Protein AF-A0A2G9MNM3-F1 (afdb_monomer)

Secondary structure (DSSP, 8-state):
-HHHHHHHHH-HHHHHHHHHHHHTBSSSTTSBPPSEEEE---SS--EEEHHHHHHHIIIIIIHHHGGG-B-TTSTT---PPPPTTS-HHHHIIIIITTTB---TT---S-EEEEE--TTS--EEEES-TTSEEEPEEEE-TTT---EEEEEE--EEEEEEEEEEEEETTHHHHT-EEEEEEEEEEEETTEE--SS----TTT-------TTS-GGG--SPPEEEEEEETTT--B-TT-EEEEESSSEEEEEE-BTTEEEE-----SSEEEEEE-TTBPPEEEEE---SS-EEEEEEEPBPPP------B--EEEETTEEEEPSSPBPPPTTPPPP------

Structure (mmCIF, N/CA/C/O backbone):
data_AF-A0A2G9MNM3-F1
#
_entry.id   AF-A0A2G9MNM3-F1
#
loop_
_atom_site.group_PDB
_atom_site.id
_atom_site.type_symbol
_atom_site.label_atom_id
_atom_site.label_alt_id
_atom_site.label_comp_id
_atom_site.label_asym_id
_atom_site.label_entity_id
_atom_site.label_seq_id
_atom_site.pdbx_PDB_ins_code
_atom_site.Cartn_x
_atom_site.Cartn_y
_atom_site.Cartn_z
_atom_site.occupancy
_atom_site.B_iso_or_equiv
_atom_site.auth_seq_id
_atom_site.auth_comp_id
_atom_site.auth_asym_id
_atom_site.auth_atom_id
_atom_site.pdbx_PDB_model_num
ATOM 1 N N . PHE A 1 1 ? 21.617 4.533 -24.844 1.00 78.31 1 PHE A N 1
ATOM 2 C CA . PHE A 1 1 ? 22.065 5.723 -24.076 1.00 78.31 1 PHE A CA 1
ATOM 3 C C . PHE A 1 1 ? 21.016 6.827 -23.930 1.00 78.31 1 PHE A C 1
ATOM 5 O O . PHE A 1 1 ? 20.899 7.346 -22.829 1.00 78.31 1 PHE A O 1
ATOM 12 N N . ARG A 1 2 ? 20.244 7.201 -24.969 1.00 88.69 2 ARG A N 1
ATOM 13 C CA . ARG A 1 2 ? 19.211 8.257 -24.842 1.00 88.69 2 ARG A CA 1
ATOM 14 C C . ARG A 1 2 ? 18.127 7.931 -23.807 1.00 88.69 2 ARG A C 1
ATOM 16 O O . ARG A 1 2 ? 17.807 8.795 -23.007 1.00 88.69 2 ARG A O 1
ATOM 23 N N . ILE A 1 3 ? 17.658 6.680 -23.767 1.00 89.50 3 ILE A N 1
ATOM 24 C CA . ILE A 1 3 ? 16.665 6.212 -22.782 1.00 89.50 3 ILE A CA 1
ATOM 25 C C . ILE A 1 3 ? 17.184 6.397 -21.353 1.00 89.50 3 ILE A C 1
ATOM 27 O O . ILE A 1 3 ? 16.546 7.075 -20.563 1.00 89.50 3 ILE A O 1
ATOM 31 N N . ALA A 1 4 ? 18.380 5.883 -21.044 1.00 90.56 4 ALA A N 1
ATOM 32 C CA . ALA A 1 4 ? 18.992 6.047 -19.722 1.00 90.56 4 ALA A CA 1
ATOM 33 C C . ALA A 1 4 ? 19.198 7.525 -19.344 1.00 90.56 4 ALA A C 1
ATOM 35 O O . ALA A 1 4 ? 18.942 7.920 -18.211 1.00 90.56 4 ALA A O 1
ATOM 36 N N . ARG A 1 5 ? 19.611 8.365 -20.306 1.00 90.06 5 ARG A N 1
ATOM 37 C CA . ARG A 1 5 ? 19.730 9.813 -20.090 1.00 90.06 5 ARG A CA 1
ATO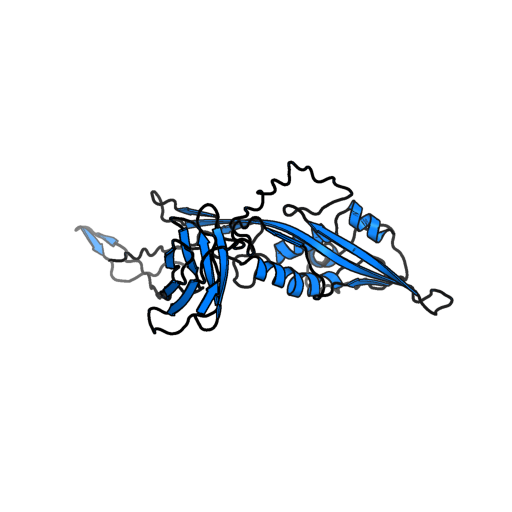M 38 C C . ARG A 1 5 ? 18.375 10.459 -19.810 1.00 90.06 5 ARG A C 1
ATOM 40 O O . ARG A 1 5 ? 18.309 11.292 -18.924 1.00 90.06 5 ARG A O 1
ATOM 47 N N . SER A 1 6 ? 17.321 10.091 -20.537 1.00 89.94 6 SER A N 1
ATOM 48 C CA . SER A 1 6 ? 15.963 10.594 -20.290 1.00 89.94 6 SER A CA 1
ATOM 49 C C . SER A 1 6 ? 15.432 10.116 -18.935 1.00 89.94 6 SER A C 1
ATOM 51 O O . SER A 1 6 ? 14.869 10.911 -18.193 1.00 89.94 6 SER A O 1
ATOM 53 N N . ALA A 1 7 ? 15.697 8.860 -18.556 1.00 89.69 7 ALA A N 1
ATOM 54 C CA . ALA A 1 7 ? 15.334 8.314 -17.247 1.00 89.69 7 ALA A CA 1
ATOM 55 C C . ALA A 1 7 ? 15.967 9.121 -16.114 1.00 89.69 7 ALA A C 1
ATOM 57 O O . ALA A 1 7 ? 15.274 9.514 -15.184 1.00 89.69 7 ALA A O 1
ATOM 58 N N . SER A 1 8 ? 17.258 9.437 -16.243 1.00 90.19 8 SER A N 1
ATOM 59 C CA . SER A 1 8 ? 17.950 10.306 -15.295 1.00 90.19 8 SER A CA 1
ATOM 60 C C . SER A 1 8 ? 17.413 11.740 -15.358 1.00 90.19 8 SER A C 1
ATOM 62 O O . SER A 1 8 ? 16.926 12.244 -14.361 1.00 90.19 8 SER A O 1
ATOM 64 N N . ASN A 1 9 ? 17.423 12.396 -16.518 1.00 90.38 9 ASN A N 1
ATOM 65 C CA . ASN A 1 9 ? 17.133 13.829 -16.644 1.00 90.38 9 ASN A CA 1
ATOM 66 C C . ASN A 1 9 ? 15.667 14.220 -16.441 1.00 90.38 9 ASN A C 1
ATOM 68 O O . ASN A 1 9 ? 15.410 15.391 -16.186 1.00 90.38 9 ASN A O 1
ATOM 72 N N . ASN A 1 10 ? 14.730 13.286 -16.596 1.00 91.00 10 ASN A N 1
ATOM 73 C CA . ASN A 1 10 ? 13.296 13.561 -16.495 1.00 91.00 10 ASN A CA 1
ATOM 74 C C . ASN A 1 10 ? 12.619 12.758 -15.380 1.00 91.00 10 ASN A C 1
ATOM 76 O O . ASN A 1 10 ? 11.447 12.988 -15.111 1.00 91.00 10 ASN A O 1
ATOM 80 N N . GLY A 1 11 ? 13.312 11.792 -14.763 1.00 92.50 11 GLY A N 1
ATOM 81 C CA . GLY A 1 11 ? 12.737 10.959 -13.705 1.00 92.50 11 GLY A CA 1
ATOM 82 C C . GLY A 1 11 ? 11.497 10.180 -14.149 1.00 92.50 11 GLY A C 1
ATOM 83 O O . GLY A 1 11 ? 10.643 9.885 -13.320 1.00 92.50 11 GLY A O 1
ATOM 84 N N . PHE A 1 12 ? 11.354 9.865 -15.445 1.00 93.38 12 PHE A N 1
ATOM 85 C CA . PHE A 1 12 ? 10.065 9.422 -15.996 1.00 93.38 12 PHE A CA 1
ATOM 86 C C . PHE A 1 12 ? 9.524 8.147 -15.336 1.00 93.38 12 PHE A C 1
ATOM 88 O O . PHE A 1 12 ? 8.321 8.024 -15.172 1.00 93.38 12 PHE A O 1
ATOM 95 N N . LEU A 1 13 ? 10.390 7.214 -14.916 1.00 95.19 13 LEU A N 1
ATOM 96 C CA . LEU A 1 13 ? 9.968 6.014 -14.180 1.00 95.19 13 LEU A CA 1
ATOM 97 C C . LEU A 1 13 ? 9.422 6.373 -12.786 1.00 95.19 13 LEU A C 1
ATOM 99 O O . LEU A 1 13 ? 8.491 5.737 -12.295 1.00 95.19 13 LEU A O 1
ATOM 103 N N . GLY A 1 14 ? 9.987 7.399 -12.148 1.00 95.44 14 GLY A N 1
ATOM 104 C CA . GLY A 1 14 ? 9.490 7.943 -10.886 1.00 95.44 14 GLY A CA 1
ATOM 105 C C . GLY A 1 14 ? 8.132 8.630 -11.049 1.00 95.44 14 GLY A C 1
ATOM 106 O O . GLY A 1 14 ? 7.224 8.374 -10.266 1.00 95.44 14 GLY A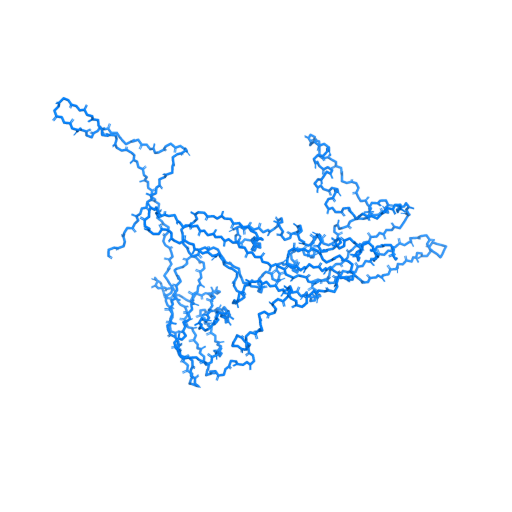 O 1
ATOM 107 N N . GLU A 1 15 ? 7.957 9.455 -12.088 1.00 93.81 15 GLU A N 1
ATOM 108 C CA . GLU A 1 15 ? 6.652 10.085 -12.354 1.00 93.81 15 GLU A CA 1
ATOM 109 C C . GLU A 1 15 ? 5.617 9.032 -12.760 1.00 93.81 15 GLU A C 1
ATOM 111 O O . GLU A 1 15 ? 4.470 9.094 -12.330 1.00 93.81 15 GLU A O 1
ATOM 116 N N . TYR A 1 16 ? 6.029 8.010 -13.510 1.00 94.31 16 TYR A N 1
ATOM 117 C CA . TYR A 1 16 ? 5.152 6.913 -13.891 1.00 94.31 16 TYR A CA 1
ATOM 118 C C . TYR A 1 16 ? 4.607 6.159 -12.675 1.00 94.31 16 TYR A C 1
ATOM 120 O O . TYR A 1 16 ? 3.394 6.038 -12.529 1.00 94.31 16 TYR A O 1
ATOM 128 N N . VAL A 1 17 ? 5.472 5.717 -11.750 1.00 96.38 17 VAL A N 1
ATOM 129 C CA . VAL A 1 17 ? 5.002 5.011 -10.543 1.00 96.38 17 VAL A CA 1
ATOM 130 C C . VAL A 1 17 ? 4.146 5.907 -9.650 1.00 96.38 17 VAL A C 1
ATOM 132 O O . VAL A 1 17 ? 3.181 5.434 -9.063 1.00 96.38 17 VAL A O 1
ATOM 135 N N . LYS A 1 18 ? 4.438 7.209 -9.586 1.00 95.88 18 LYS A N 1
ATOM 136 C CA . LYS A 1 18 ? 3.614 8.182 -8.865 1.00 95.88 18 LYS A CA 1
ATOM 137 C C . LYS A 1 18 ? 2.205 8.273 -9.451 1.00 95.88 18 LYS A C 1
ATOM 139 O O . LYS A 1 18 ? 1.237 8.274 -8.698 1.00 95.88 18 LYS A O 1
ATOM 144 N N . HIS A 1 19 ? 2.084 8.338 -10.778 1.00 94.12 19 HIS A N 1
ATOM 145 C CA . HIS A 1 19 ? 0.788 8.336 -11.455 1.00 94.12 19 HIS A CA 1
ATOM 146 C C . HIS A 1 19 ? 0.025 7.034 -11.229 1.00 94.12 19 HIS A C 1
ATOM 148 O O . HIS A 1 19 ? -1.182 7.079 -11.000 1.00 94.12 19 HIS A O 1
ATOM 154 N N . LEU A 1 20 ? 0.720 5.894 -11.243 1.00 94.56 20 LEU A N 1
ATOM 155 C CA . LEU A 1 20 ? 0.121 4.607 -10.901 1.00 94.56 20 LEU A CA 1
ATOM 156 C C . LEU A 1 20 ? -0.387 4.599 -9.456 1.00 94.56 20 LEU A C 1
ATOM 158 O O . LEU A 1 20 ? -1.551 4.299 -9.239 1.00 94.56 20 LEU A O 1
ATOM 162 N N . ILE A 1 21 ? 0.431 5.002 -8.480 1.00 96.69 21 ILE A N 1
ATOM 163 C CA . ILE A 1 21 ? 0.003 5.077 -7.076 1.00 96.69 21 ILE A CA 1
ATOM 164 C C . ILE A 1 21 ? -1.224 5.975 -6.944 1.00 96.69 21 ILE A C 1
ATOM 166 O O . ILE A 1 21 ? -2.216 5.539 -6.388 1.00 96.69 21 ILE A O 1
ATOM 170 N N . TYR A 1 22 ? -1.197 7.175 -7.528 1.00 95.31 22 TYR A N 1
ATOM 171 C CA . TYR A 1 22 ? -2.332 8.096 -7.487 1.00 95.31 22 TYR A CA 1
ATOM 172 C C . TYR A 1 22 ? -3.612 7.503 -8.100 1.00 95.31 22 TYR A C 1
ATOM 174 O O . TYR A 1 22 ? -4.691 7.672 -7.544 1.00 95.31 22 TYR A O 1
ATOM 182 N N . SER A 1 23 ? -3.498 6.803 -9.234 1.00 93.75 23 SER A N 1
ATOM 183 C CA . SER A 1 23 ? -4.654 6.260 -9.969 1.00 93.75 23 SER A CA 1
ATOM 184 C C . SER A 1 23 ? -5.266 5.022 -9.313 1.00 93.75 23 SER A C 1
ATOM 186 O O . SER A 1 23 ? -6.434 4.732 -9.546 1.00 93.75 23 SER A O 1
ATOM 188 N N . TYR A 1 24 ? -4.478 4.293 -8.524 1.00 96.25 24 TYR A N 1
ATOM 189 C CA . TYR A 1 24 ? -4.891 3.082 -7.811 1.00 96.25 24 TYR A CA 1
ATOM 190 C C . TYR A 1 24 ? -4.906 3.301 -6.291 1.00 96.25 24 TYR A C 1
ATOM 192 O O . TYR A 1 24 ? -4.758 2.350 -5.525 1.00 96.25 24 TYR A O 1
ATOM 200 N N . SER A 1 25 ? -5.031 4.554 -5.848 1.00 97.19 25 SER A N 1
ATOM 201 C CA . SER A 1 25 ? -5.176 4.906 -4.437 1.00 97.19 25 SER A CA 1
ATOM 202 C C . SER A 1 25 ? -6.533 5.534 -4.169 1.00 97.19 25 SER A C 1
ATOM 204 O O . SER A 1 25 ? -7.024 6.287 -5.007 1.00 97.19 25 SER A O 1
ATOM 206 N N . GLY A 1 26 ? -7.112 5.236 -3.013 1.00 96.62 26 GLY A N 1
ATOM 207 C CA . GLY A 1 26 ? -8.463 5.642 -2.639 1.00 96.62 26 GLY A CA 1
ATOM 208 C C . GLY A 1 26 ? -8.874 5.012 -1.313 1.00 96.62 26 GLY A C 1
ATOM 209 O O . GLY A 1 26 ? -8.069 4.335 -0.672 1.00 96.62 26 GLY A O 1
ATOM 210 N N . LEU A 1 27 ? -10.122 5.224 -0.897 1.00 95.25 27 LEU A N 1
ATOM 211 C CA . LEU A 1 27 ? -10.669 4.664 0.348 1.00 95.25 27 LEU A CA 1
ATOM 212 C C . LEU A 1 27 ? -11.316 3.282 0.169 1.00 95.25 27 LEU A C 1
ATOM 214 O O . LEU A 1 27 ? -11.783 2.692 1.149 1.00 95.25 27 LEU A O 1
ATOM 218 N N . GLU A 1 28 ? -11.362 2.747 -1.053 1.00 94.62 28 GLU A N 1
ATOM 219 C CA . GLU A 1 28 ? -11.815 1.378 -1.279 1.00 94.62 28 GLU A CA 1
ATOM 220 C C . GLU A 1 28 ? -10.823 0.340 -0.711 1.00 94.62 28 GLU A C 1
ATOM 222 O O . GLU A 1 28 ? -9.614 0.558 -0.638 1.00 94.62 28 GLU A O 1
ATOM 227 N N . GLU A 1 29 ? -11.342 -0.818 -0.286 1.00 85.44 29 GLU A N 1
ATOM 228 C CA . GLU A 1 29 ? -10.564 -1.892 0.366 1.00 85.44 29 GLU A CA 1
ATOM 229 C C . GLU A 1 29 ? -9.475 -2.480 -0.552 1.00 85.44 29 GLU A C 1
ATOM 231 O O . GLU A 1 29 ? -8.439 -2.972 -0.099 1.00 85.44 29 GLU A O 1
ATOM 236 N N . ASP A 1 30 ? -9.692 -2.414 -1.863 1.00 91.38 30 ASP A N 1
ATOM 237 C CA . ASP A 1 30 ? -8.784 -2.901 -2.888 1.00 91.38 30 ASP A CA 1
ATOM 238 C C . ASP A 1 30 ? -7.850 -1.829 -3.466 1.00 91.38 30 ASP A C 1
ATOM 240 O O . ASP A 1 30 ? -7.108 -2.128 -4.403 1.00 91.38 30 ASP A O 1
ATOM 244 N N . MET A 1 31 ? -7.809 -0.636 -2.876 1.00 96.38 31 MET A N 1
ATOM 245 C CA . MET A 1 31 ? -6.951 0.466 -3.312 1.00 96.38 31 MET A CA 1
ATOM 246 C C . MET A 1 31 ? -5.742 0.653 -2.389 1.00 96.38 31 MET A C 1
ATOM 248 O O . MET A 1 31 ? -5.693 0.149 -1.267 1.00 96.38 31 MET A O 1
ATOM 252 N N . LEU A 1 32 ? -4.723 1.362 -2.873 1.00 97.75 32 LEU A N 1
ATOM 253 C CA . LEU A 1 32 ? -3.602 1.829 -2.057 1.00 97.75 32 LEU A CA 1
ATOM 254 C C . LEU A 1 32 ? -4.020 3.008 -1.157 1.00 97.75 32 LEU A C 1
ATOM 256 O O . LEU A 1 32 ? -4.946 3.738 -1.511 1.00 97.75 32 LEU A O 1
ATOM 260 N N . PRO A 1 33 ? -3.284 3.288 -0.064 1.00 97.06 33 PRO A N 1
ATOM 261 C CA . PRO A 1 33 ? -3.480 4.514 0.699 1.00 97.06 33 PRO A CA 1
ATOM 262 C C . PRO A 1 33 ? -3.363 5.753 -0.196 1.00 97.06 33 PRO A C 1
ATOM 264 O O . PRO A 1 33 ? -2.367 5.897 -0.920 1.00 97.06 33 PRO A O 1
ATOM 267 N N . PRO A 1 34 ? -4.323 6.680 -0.149 1.00 97.12 34 PRO A N 1
ATOM 268 C CA . PRO A 1 34 ? -4.254 7.886 -0.952 1.00 97.12 34 PRO A CA 1
ATOM 269 C C . PRO A 1 34 ? -3.076 8.760 -0.525 1.00 97.12 34 PRO A C 1
ATOM 271 O O . PRO A 1 34 ? -2.788 8.937 0.659 1.00 97.12 34 PRO A O 1
ATOM 274 N N . ILE A 1 35 ? -2.407 9.366 -1.513 1.00 96.12 35 ILE A N 1
ATOM 275 C CA . ILE A 1 35 ? -1.397 10.405 -1.253 1.00 96.12 35 ILE A CA 1
ATOM 276 C C . ILE A 1 35 ? -2.009 11.518 -0.401 1.00 96.12 35 ILE A C 1
ATOM 278 O O . ILE A 1 35 ? -1.364 12.031 0.512 1.00 96.12 35 ILE A O 1
ATOM 282 N N . ARG A 1 36 ? -3.250 11.896 -0.727 1.00 95.81 36 ARG A N 1
ATOM 283 C CA . ARG A 1 36 ? -4.056 12.801 0.075 1.00 95.81 36 ARG A CA 1
ATOM 284 C C . ARG A 1 36 ? -5.539 12.598 -0.195 1.00 95.81 36 ARG A C 1
ATOM 286 O O . ARG A 1 36 ? -5.948 12.706 -1.349 1.00 95.81 36 ARG A O 1
ATOM 293 N N . GLU A 1 37 ? -6.333 12.405 0.847 1.00 95.62 37 GLU A N 1
ATOM 294 C CA . GLU A 1 37 ? -7.788 12.310 0.748 1.00 95.62 37 GLU A CA 1
ATOM 295 C C . GLU A 1 37 ? -8.458 12.717 2.059 1.00 95.62 37 GLU A C 1
ATOM 297 O O . GLU A 1 37 ? -7.943 12.452 3.140 1.00 95.62 37 GLU A O 1
ATOM 302 N N . LEU A 1 38 ? -9.612 13.377 1.964 1.00 93.44 38 LEU A N 1
ATOM 303 C CA . LEU A 1 38 ? -10.388 13.819 3.117 1.00 93.44 38 LEU A CA 1
ATOM 304 C C . LEU A 1 38 ? -11.768 13.173 3.055 1.00 93.44 38 LEU A C 1
ATOM 306 O O . LEU A 1 38 ? -12.459 13.316 2.047 1.00 93.44 38 LEU A O 1
ATOM 310 N N . THR A 1 39 ? -12.198 12.534 4.138 1.00 91.5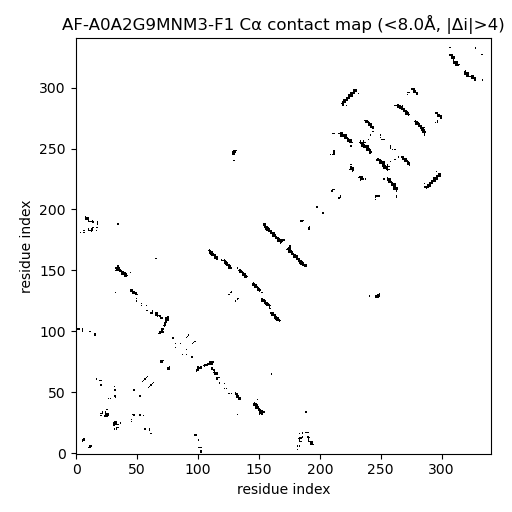0 39 THR A N 1
ATOM 311 C CA . THR A 1 39 ? -13.553 11.973 4.243 1.00 91.50 39 THR A CA 1
ATOM 312 C C . THR A 1 39 ? -14.244 12.395 5.535 1.00 91.50 39 THR A C 1
ATOM 314 O O . THR A 1 39 ? -13.602 12.736 6.532 1.00 91.50 39 THR A O 1
ATOM 317 N N . ASN A 1 40 ? -15.577 12.375 5.496 1.00 86.12 40 ASN A N 1
ATOM 318 C CA . ASN A 1 40 ? -16.469 12.727 6.600 1.00 86.12 40 ASN A CA 1
ATOM 319 C C . ASN A 1 40 ? -17.081 11.474 7.254 1.00 86.12 40 ASN A C 1
ATOM 321 O O . ASN A 1 40 ? -18.257 11.463 7.623 1.00 86.12 40 ASN A O 1
ATOM 325 N N . GLU A 1 41 ? -16.314 10.389 7.342 1.00 80.62 41 GLU A N 1
ATOM 326 C CA . GLU A 1 41 ? -16.775 9.125 7.911 1.00 80.62 41 GLU A CA 1
ATOM 327 C C . GLU A 1 41 ? -16.582 9.062 9.431 1.00 80.62 41 GLU A C 1
ATOM 329 O O . GLU A 1 41 ? -15.537 9.412 9.986 1.00 80.62 41 GLU A O 1
ATOM 334 N N . PHE A 1 42 ? -17.603 8.554 10.126 1.00 71.88 42 PHE A N 1
ATOM 335 C CA . PHE A 1 42 ? -17.501 8.223 11.545 1.00 71.88 42 PHE A CA 1
ATOM 336 C C . PHE A 1 42 ? -16.916 6.830 11.710 1.00 71.88 42 PHE A C 1
ATOM 338 O O . PHE A 1 42 ? -17.435 5.867 11.152 1.00 71.88 42 PHE A O 1
ATOM 345 N N . GLY A 1 43 ? -15.887 6.713 12.542 1.00 73.19 43 GLY A N 1
ATOM 346 C CA . GLY A 1 43 ? -15.292 5.428 12.885 1.00 73.19 43 GLY A CA 1
ATOM 347 C C . GLY A 1 43 ? -13.768 5.475 12.898 1.00 73.19 43 GLY A C 1
ATOM 348 O O . GLY A 1 43 ? -13.190 6.561 12.834 1.00 73.19 43 GLY A O 1
ATOM 349 N N . PRO A 1 44 ? -13.120 4.301 12.992 1.00 68.25 44 PRO A N 1
ATOM 350 C CA . PRO A 1 44 ? -11.661 4.184 13.028 1.00 68.25 44 PRO A CA 1
ATOM 351 C C . PRO A 1 44 ? -10.976 4.538 11.696 1.00 68.25 44 PRO A C 1
ATOM 353 O O . PRO A 1 44 ? -9.753 4.643 11.663 1.00 68.25 44 PRO A O 1
ATOM 356 N N . GLY A 1 45 ? -11.752 4.735 10.627 1.00 83.81 45 GLY A N 1
ATOM 357 C CA . GLY A 1 45 ? -11.246 4.941 9.275 1.00 83.81 45 GLY A CA 1
ATOM 358 C C . GLY A 1 45 ? -10.730 3.658 8.635 1.00 83.81 45 GLY A C 1
ATOM 359 O O . GLY A 1 45 ? -10.693 2.589 9.248 1.00 83.81 45 GLY A O 1
ATOM 360 N N . LYS A 1 46 ? -10.364 3.775 7.365 1.00 90.44 46 LYS A N 1
ATOM 361 C CA . LYS A 1 46 ? -9.616 2.775 6.620 1.00 90.44 46 LYS A CA 1
ATOM 362 C C . LYS A 1 46 ? -8.150 2.823 7.029 1.00 90.44 46 LYS A C 1
ATOM 364 O O . LYS A 1 46 ? -7.638 3.816 7.550 1.00 90.44 46 LYS A O 1
ATOM 369 N N . PHE A 1 47 ? -7.475 1.710 6.824 1.00 90.19 47 PHE A N 1
ATOM 370 C CA . PHE A 1 47 ? -6.050 1.614 7.055 1.00 90.19 47 PHE A CA 1
ATOM 371 C C . PHE A 1 47 ? -5.472 0.567 6.109 1.00 90.19 47 PHE A C 1
ATOM 373 O O . PHE A 1 47 ? -6.188 -0.284 5.588 1.00 90.19 47 PHE A O 1
ATOM 380 N N . TRP A 1 48 ? -4.159 0.605 5.939 1.00 93.19 48 TRP A N 1
ATOM 381 C CA . TRP A 1 48 ? -3.429 -0.345 5.114 1.00 93.19 48 TRP A CA 1
ATOM 382 C C . TRP A 1 48 ? -2.165 -0.763 5.832 1.00 93.19 48 TRP A C 1
ATOM 384 O O . TRP A 1 48 ? -1.499 0.072 6.451 1.00 93.19 48 TRP A O 1
ATOM 394 N N . SER A 1 49 ? -1.787 -2.033 5.728 1.00 89.56 49 SER A N 1
ATOM 395 C CA . SER A 1 49 ? -0.462 -2.437 6.180 1.00 89.56 49 SER A CA 1
ATOM 396 C C . SER A 1 49 ? 0.588 -2.136 5.107 1.00 89.56 49 SER A C 1
ATOM 398 O O . SER A 1 49 ? 0.377 -2.343 3.914 1.00 89.56 49 SER A O 1
ATOM 400 N N . LYS A 1 50 ? 1.774 -1.695 5.528 1.00 90.62 50 LYS A N 1
ATOM 401 C CA . LYS A 1 50 ? 2.913 -1.439 4.638 1.00 90.62 50 LYS A CA 1
ATOM 402 C C . LYS A 1 50 ? 3.278 -2.676 3.811 1.00 90.62 50 LYS A C 1
ATOM 404 O O . LYS A 1 50 ? 3.677 -2.537 2.663 1.00 90.62 50 LYS A O 1
ATOM 409 N N . PHE A 1 51 ? 3.137 -3.869 4.389 1.00 87.06 51 PHE A N 1
ATOM 410 C CA . PHE A 1 51 ? 3.410 -5.129 3.700 1.00 87.06 51 PHE A CA 1
ATOM 411 C C . PHE A 1 51 ? 2.443 -5.364 2.533 1.00 87.06 51 PHE A C 1
ATOM 413 O O . PHE A 1 51 ? 2.892 -5.662 1.431 1.00 87.06 51 PHE A O 1
ATOM 420 N N . GLU A 1 52 ? 1.137 -5.180 2.746 1.00 91.38 52 GLU A N 1
ATOM 421 C CA . GLU A 1 52 ? 0.137 -5.303 1.675 1.00 91.38 52 GLU A CA 1
ATOM 422 C C . GLU A 1 52 ? 0.336 -4.237 0.597 1.00 91.38 52 GLU A C 1
ATOM 424 O O . GLU A 1 52 ? 0.203 -4.528 -0.588 1.00 91.38 52 GLU A O 1
ATOM 429 N N . VAL A 1 53 ? 0.703 -3.013 0.990 1.00 96.12 53 VAL A N 1
ATOM 430 C CA . VAL A 1 53 ? 1.015 -1.936 0.041 1.00 96.12 53 VAL A CA 1
ATOM 431 C C . VAL A 1 53 ? 2.244 -2.283 -0.800 1.00 96.12 53 VAL A C 1
ATOM 433 O O . VAL A 1 53 ? 2.218 -2.103 -2.016 1.00 96.12 53 VAL A O 1
ATOM 436 N N . GLU A 1 54 ? 3.306 -2.813 -0.188 1.00 96.00 54 GLU A N 1
ATOM 437 C CA . GLU A 1 54 ? 4.499 -3.274 -0.908 1.00 96.00 54 GLU A CA 1
ATOM 438 C C . GLU A 1 54 ? 4.160 -4.380 -1.906 1.00 96.00 54 GLU A C 1
ATOM 440 O O . GLU A 1 54 ? 4.572 -4.311 -3.067 1.00 96.00 54 GLU A O 1
ATOM 445 N N . ASP A 1 55 ? 3.380 -5.366 -1.464 1.00 94.69 55 ASP A N 1
ATOM 446 C CA . ASP A 1 55 ? 2.971 -6.500 -2.283 1.00 94.69 55 ASP A CA 1
ATOM 447 C C . ASP A 1 55 ? 2.127 -6.051 -3.483 1.00 94.69 55 ASP A C 1
ATOM 449 O O . ASP A 1 55 ? 2.461 -6.390 -4.617 1.00 94.69 55 ASP A O 1
ATOM 453 N N . ARG A 1 56 ? 1.129 -5.185 -3.269 1.00 96.81 56 ARG A N 1
ATOM 454 C CA . ARG A 1 56 ? 0.289 -4.614 -4.338 1.00 96.81 56 ARG A CA 1
ATOM 455 C C . ARG A 1 56 ? 1.091 -3.759 -5.315 1.00 96.81 56 ARG A C 1
ATOM 457 O O . ARG A 1 56 ? 0.953 -3.911 -6.530 1.00 96.81 56 ARG A O 1
ATOM 464 N N . ILE A 1 57 ? 1.980 -2.886 -4.825 1.00 97.44 57 ILE A N 1
ATOM 465 C CA . ILE A 1 57 ? 2.856 -2.089 -5.702 1.00 97.44 57 ILE A CA 1
ATOM 466 C C . ILE A 1 57 ? 3.687 -3.016 -6.595 1.00 97.44 57 ILE A C 1
ATOM 468 O O . ILE A 1 57 ? 3.806 -2.799 -7.800 1.00 97.44 57 ILE A O 1
ATOM 472 N N . LYS A 1 58 ? 4.246 -4.076 -6.021 1.00 97.75 58 LYS A N 1
ATOM 473 C CA . LYS A 1 58 ? 5.126 -5.007 -6.718 1.00 97.75 58 LYS A CA 1
ATOM 474 C C . LYS A 1 58 ? 4.382 -5.926 -7.693 1.00 97.75 58 LYS A C 1
ATOM 476 O O . LYS A 1 58 ? 4.751 -6.001 -8.869 1.00 97.75 58 LYS A O 1
ATOM 481 N N . ASN A 1 59 ? 3.375 -6.645 -7.218 1.00 96.69 59 ASN A N 1
ATOM 482 C CA . ASN A 1 59 ? 2.731 -7.730 -7.953 1.00 96.69 59 ASN A CA 1
ATOM 483 C C . ASN A 1 59 ? 1.600 -7.241 -8.854 1.00 96.69 59 ASN A C 1
ATOM 485 O O . ASN A 1 59 ? 1.431 -7.794 -9.937 1.00 96.69 59 ASN A O 1
ATOM 489 N N . ASP A 1 60 ? 0.899 -6.175 -8.469 1.00 96.12 60 ASP A N 1
ATOM 490 C CA . ASP A 1 60 ? -0.262 -5.698 -9.221 1.00 96.12 60 ASP A CA 1
ATOM 491 C C . ASP A 1 60 ? 0.106 -4.487 -10.077 1.00 96.12 60 ASP A C 1
ATOM 493 O O . ASP A 1 60 ? -0.101 -4.483 -11.290 1.00 96.12 60 ASP A O 1
ATOM 497 N N . LEU A 1 61 ? 0.718 -3.465 -9.480 1.00 96.56 61 LEU A N 1
ATOM 498 C CA . LEU A 1 61 ? 0.993 -2.214 -10.186 1.00 96.56 61 LEU A CA 1
ATOM 499 C C . LEU A 1 61 ? 2.174 -2.344 -11.145 1.00 96.56 61 LEU A C 1
ATOM 501 O O . LEU A 1 61 ? 2.001 -2.216 -12.357 1.00 96.56 61 LEU A O 1
ATOM 505 N N . LEU A 1 62 ? 3.377 -2.609 -10.638 1.00 97.19 62 LEU A N 1
ATOM 506 C CA . LEU A 1 62 ? 4.587 -2.599 -11.464 1.00 97.19 62 LEU A CA 1
ATOM 507 C C . LEU A 1 62 ? 4.582 -3.718 -12.510 1.00 97.19 62 LEU A C 1
ATOM 509 O O . LEU A 1 62 ? 4.944 -3.484 -13.663 1.00 97.19 62 LEU A O 1
ATOM 513 N N . THR A 1 63 ? 4.123 -4.911 -12.138 1.00 97.12 63 THR A N 1
ATOM 514 C CA . THR A 1 63 ? 4.094 -6.074 -13.037 1.00 97.12 63 THR A CA 1
ATOM 515 C C . THR A 1 63 ? 3.164 -5.867 -14.229 1.00 97.12 63 THR A C 1
ATOM 517 O O . THR A 1 63 ? 3.550 -6.189 -15.352 1.00 97.12 63 THR A O 1
ATOM 520 N N . ASN A 1 64 ? 1.981 -5.284 -14.014 1.00 95.31 64 ASN A N 1
ATOM 521 C CA . ASN A 1 64 ? 1.002 -5.104 -15.087 1.00 95.31 64 ASN A CA 1
ATOM 522 C C . ASN A 1 64 ? 1.226 -3.823 -15.898 1.00 95.31 64 ASN A C 1
ATOM 524 O O . ASN A 1 64 ? 0.864 -3.778 -17.070 1.00 95.31 64 ASN A O 1
ATOM 528 N N . ASN A 1 65 ? 1.835 -2.789 -15.308 1.00 95.19 65 ASN A N 1
ATOM 529 C CA . ASN A 1 65 ? 1.909 -1.474 -15.944 1.00 95.19 65 ASN A CA 1
ATOM 530 C C . ASN A 1 65 ? 3.286 -1.146 -16.538 1.00 95.19 65 ASN A C 1
ATOM 532 O O . ASN A 1 65 ? 3.347 -0.403 -17.514 1.00 95.19 65 ASN A O 1
ATOM 536 N N . ILE A 1 66 ? 4.406 -1.666 -16.019 1.00 96.12 66 ILE A N 1
ATOM 537 C CA . ILE A 1 66 ? 5.728 -1.370 -16.611 1.00 96.12 66 ILE A CA 1
ATOM 538 C C . ILE A 1 66 ? 5.847 -1.841 -18.069 1.00 96.12 66 ILE A C 1
ATOM 540 O O . ILE A 1 66 ? 6.368 -1.066 -18.874 1.00 96.12 66 ILE A O 1
ATOM 544 N N . PRO A 1 67 ? 5.336 -3.026 -18.461 1.00 95.25 67 PRO A N 1
ATOM 545 C CA . PRO A 1 67 ? 5.363 -3.455 -19.860 1.00 95.25 67 PRO A CA 1
ATOM 546 C C . PRO A 1 67 ? 4.570 -2.567 -20.829 1.00 95.25 67 PRO A C 1
ATOM 548 O O . PRO A 1 67 ? 4.794 -2.650 -22.031 1.00 95.25 67 PRO A O 1
ATOM 551 N N . LEU A 1 68 ? 3.669 -1.714 -20.326 1.00 91.75 68 LEU A N 1
ATOM 552 C CA . LEU A 1 68 ? 2.858 -0.802 -21.141 1.00 91.75 68 LEU A CA 1
ATOM 553 C C . LEU A 1 68 ? 3.584 0.504 -21.499 1.00 91.75 68 LEU A C 1
ATOM 555 O O . LEU A 1 68 ? 3.058 1.305 -22.268 1.00 91.75 68 LEU A O 1
ATOM 559 N N . LEU A 1 69 ? 4.779 0.746 -20.948 1.00 92.06 69 LEU A N 1
ATOM 560 C CA . LEU A 1 69 ? 5.584 1.911 -21.307 1.00 92.06 69 LEU A CA 1
ATOM 561 C C . LEU A 1 69 ? 6.021 1.835 -22.771 1.00 92.06 69 LEU A C 1
ATOM 563 O O . LEU A 1 69 ? 6.585 0.835 -23.211 1.00 92.06 69 LEU A O 1
ATOM 567 N N . GLN A 1 70 ? 5.830 2.931 -23.503 1.00 90.50 70 GLN A N 1
ATOM 568 C CA . GLN A 1 70 ? 6.176 3.019 -24.919 1.00 90.50 70 GLN A CA 1
ATOM 569 C C . GLN A 1 70 ? 7.062 4.236 -25.202 1.00 90.50 70 GLN A C 1
ATOM 571 O O . GLN A 1 70 ? 7.020 5.267 -24.525 1.00 90.50 70 GLN A O 1
ATOM 576 N N . ILE A 1 71 ? 7.900 4.114 -26.231 1.00 89.88 71 ILE A N 1
ATOM 577 C CA . ILE A 1 71 ? 8.711 5.219 -26.744 1.00 89.88 71 ILE A CA 1
ATOM 578 C C . ILE A 1 71 ? 8.158 5.604 -28.109 1.00 89.88 71 ILE A C 1
ATOM 580 O O . ILE A 1 71 ? 8.363 4.844 -29.050 1.00 89.88 71 ILE A O 1
ATOM 584 N N . PRO A 1 72 ? 7.529 6.779 -28.258 1.00 87.00 72 PRO A N 1
ATOM 585 C CA . PRO A 1 72 ? 7.016 7.221 -29.547 1.00 87.00 72 PRO A CA 1
ATOM 586 C C . PRO A 1 72 ? 8.059 7.138 -30.663 1.00 87.00 72 PRO A C 1
ATOM 588 O O . PRO A 1 72 ? 9.187 7.610 -30.505 1.00 87.00 72 PRO A O 1
ATOM 591 N N . GLY A 1 73 ? 7.654 6.577 -31.804 1.00 86.19 73 GLY A N 1
ATOM 592 C CA . GLY A 1 73 ? 8.501 6.469 -32.996 1.00 86.19 73 GLY A CA 1
ATOM 593 C C . GLY A 1 73 ? 9.406 5.232 -33.035 1.00 86.19 73 GLY A C 1
ATOM 594 O O . GLY A 1 73 ? 10.290 5.156 -33.892 1.00 86.19 73 GLY A O 1
ATOM 595 N N . THR A 1 74 ? 9.195 4.268 -32.133 1.00 91.62 74 THR A N 1
ATOM 596 C CA . THR A 1 74 ? 9.763 2.912 -32.218 1.00 91.62 74 THR A CA 1
ATOM 597 C C . THR A 1 74 ? 8.807 1.946 -32.916 1.00 91.62 74 THR A C 1
ATOM 599 O O . THR A 1 74 ? 7.604 2.194 -33.004 1.00 91.62 74 THR A O 1
ATOM 602 N N . ALA A 1 75 ? 9.328 0.801 -33.360 1.00 90.25 75 ALA A N 1
ATOM 603 C CA . ALA A 1 75 ? 8.543 -0.245 -34.015 1.00 90.25 75 ALA A CA 1
ATOM 604 C C . ALA A 1 75 ? 7.446 -0.858 -33.116 1.00 90.25 75 ALA A C 1
ATOM 606 O O . ALA A 1 75 ? 6.450 -1.353 -33.633 1.00 90.25 75 ALA A O 1
ATOM 607 N N . SER A 1 76 ? 7.608 -0.808 -31.790 1.00 83.12 76 SER A N 1
ATOM 608 C CA . SER A 1 76 ? 6.638 -1.298 -30.794 1.00 83.12 76 SER A CA 1
ATOM 609 C C . SER A 1 76 ? 5.652 -0.251 -30.289 1.00 83.12 76 SER A C 1
ATOM 611 O O . SER A 1 76 ? 4.876 -0.530 -29.378 1.00 83.12 76 SER A O 1
ATOM 613 N N . THR A 1 77 ? 5.659 0.958 -30.855 1.00 85.62 77 THR A N 1
ATOM 614 C CA . THR A 1 77 ? 4.626 1.940 -30.519 1.00 85.62 77 THR A CA 1
ATOM 615 C C . THR A 1 77 ? 3.294 1.474 -31.102 1.00 85.62 77 THR A C 1
ATOM 617 O O . THR A 1 77 ? 3.057 1.597 -32.305 1.00 85.62 77 THR A O 1
ATOM 620 N N . GLU A 1 78 ? 2.409 0.954 -30.256 1.00 79.88 78 GLU A N 1
ATOM 621 C CA . GLU A 1 78 ? 1.033 0.687 -30.658 1.00 79.88 78 GLU A CA 1
ATOM 622 C C . GLU A 1 78 ? 0.243 1.993 -30.619 1.00 79.88 78 GLU A C 1
ATOM 624 O O . GLU A 1 78 ? 0.052 2.611 -29.572 1.00 79.88 78 GLU A O 1
ATOM 629 N N . VAL A 1 79 ? -0.241 2.433 -31.779 1.00 73.69 79 VAL A N 1
ATOM 630 C CA . VAL A 1 79 ? -1.203 3.532 -31.823 1.00 73.69 79 VAL A CA 1
ATOM 631 C C . VAL A 1 79 ? -2.551 2.959 -31.407 1.00 73.69 79 VAL A C 1
ATOM 633 O O . VAL A 1 79 ? -3.206 2.278 -32.199 1.00 73.69 79 VAL A O 1
ATOM 636 N N . PHE A 1 80 ? -2.958 3.218 -30.163 1.00 73.38 80 PHE A N 1
ATOM 637 C CA . PHE A 1 80 ? -4.296 2.863 -29.701 1.00 73.38 80 PHE A CA 1
ATOM 638 C C . PHE A 1 80 ? -5.334 3.469 -30.644 1.00 73.38 80 PHE A C 1
ATOM 640 O O . PHE A 1 80 ? -5.375 4.685 -30.849 1.00 73.38 80 PHE A O 1
ATOM 647 N N . GLN A 1 81 ? -6.159 2.605 -31.239 1.00 77.06 81 GLN A N 1
ATOM 648 C CA . GLN A 1 81 ? -7.273 3.064 -32.052 1.00 77.06 81 GLN A CA 1
ATOM 649 C C . GLN A 1 81 ? -8.311 3.696 -31.137 1.00 77.06 81 GLN A C 1
ATOM 651 O O . GLN A 1 81 ? -8.777 3.084 -30.176 1.00 77.06 81 GLN A O 1
ATOM 656 N N . GLU A 1 82 ? -8.646 4.937 -31.452 1.00 77.75 82 GLU A N 1
ATOM 657 C CA . GLU A 1 82 ? -9.659 5.687 -30.742 1.00 77.75 82 GLU A CA 1
ATOM 658 C C . GLU A 1 82 ? -11.022 4.963 -30.822 1.00 77.75 82 GLU A C 1
ATOM 660 O O . GLU A 1 82 ? -11.471 4.632 -31.927 1.00 77.75 82 GLU A O 1
ATOM 665 N N . PRO A 1 83 ? -11.704 4.710 -29.688 1.00 81.12 83 PRO A N 1
ATOM 666 C CA . PRO A 1 83 ? -13.064 4.191 -29.694 1.00 81.12 83 PRO A CA 1
ATOM 667 C C . PRO A 1 83 ? -14.001 5.111 -30.482 1.00 81.12 83 PRO A C 1
ATOM 669 O O . PRO A 1 83 ? -13.966 6.332 -30.345 1.00 81.12 83 PRO A O 1
ATOM 672 N N . ALA A 1 84 ? -14.898 4.536 -31.283 1.00 86.62 84 ALA A N 1
ATOM 673 C CA . ALA A 1 84 ? -15.872 5.331 -32.021 1.00 86.62 84 ALA A CA 1
ATOM 674 C C . ALA A 1 84 ? -16.724 6.185 -31.057 1.00 86.62 84 ALA A C 1
ATOM 676 O O . ALA A 1 84 ? -17.479 5.646 -30.250 1.00 86.62 84 ALA A O 1
ATOM 677 N N . GLY A 1 85 ? -16.614 7.512 -31.169 1.00 86.94 85 GLY A N 1
ATOM 678 C CA . GLY A 1 85 ? -17.395 8.471 -30.382 1.00 86.94 85 GLY A CA 1
ATOM 679 C C . GLY A 1 85 ? -16.698 9.053 -29.149 1.00 86.94 85 GLY A C 1
ATOM 680 O O . GLY A 1 85 ? -17.333 9.840 -28.448 1.00 86.94 85 GLY A O 1
ATOM 681 N N . SER A 1 86 ? -15.431 8.720 -28.873 1.00 83.50 86 SER A N 1
ATOM 682 C CA . SER A 1 86 ? -14.651 9.495 -27.900 1.00 83.50 86 SER A CA 1
ATOM 683 C C . SER A 1 86 ? -14.224 10.853 -28.468 1.00 83.50 86 SER A C 1
ATOM 685 O O . SER A 1 86 ? -14.296 11.092 -29.671 1.00 83.50 86 SER A O 1
ATOM 687 N N . ASP A 1 87 ? -13.830 11.773 -27.584 1.00 86.12 87 ASP A N 1
ATOM 688 C CA . ASP A 1 87 ? -13.125 12.987 -27.994 1.00 86.12 87 ASP A CA 1
ATOM 689 C C . ASP A 1 87 ? -11.642 12.644 -28.254 1.00 86.12 87 ASP A C 1
ATOM 691 O O . ASP A 1 87 ? -10.957 12.230 -27.306 1.00 86.12 87 ASP A O 1
ATOM 695 N N . PRO A 1 88 ? -11.116 12.860 -29.477 1.00 77.81 88 PRO A N 1
ATOM 696 C CA . PRO A 1 88 ? -9.757 12.461 -29.844 1.00 77.81 88 PRO A CA 1
ATOM 697 C C . PRO A 1 88 ? -8.695 13.101 -28.957 1.00 77.81 88 PRO A C 1
ATOM 699 O O . PRO A 1 88 ? -7.686 12.481 -28.622 1.00 77.81 88 PRO A O 1
ATOM 702 N N . ASN A 1 89 ? -8.927 14.349 -28.540 1.00 74.50 89 ASN A N 1
ATOM 703 C CA . ASN A 1 89 ? -7.989 15.069 -27.687 1.00 74.50 89 ASN A CA 1
ATOM 704 C C . ASN A 1 89 ? -7.946 14.466 -26.286 1.00 74.50 89 ASN A C 1
ATOM 706 O O . ASN A 1 89 ? -6.858 14.259 -25.748 1.00 74.50 89 ASN A O 1
ATOM 710 N N . THR A 1 90 ? -9.106 14.144 -25.715 1.00 74.62 90 THR A N 1
ATOM 711 C CA . THR A 1 90 ? -9.205 13.505 -24.403 1.00 74.62 90 THR A CA 1
ATOM 712 C C . THR A 1 90 ? -8.588 12.111 -24.437 1.00 74.62 90 THR A C 1
ATOM 714 O O . THR A 1 90 ? -7.693 11.837 -23.638 1.00 74.62 90 THR A O 1
ATOM 717 N N . PHE A 1 91 ? -8.965 11.267 -25.402 1.00 73.56 91 PHE A N 1
ATOM 718 C CA . PHE A 1 91 ? -8.435 9.906 -25.522 1.00 73.56 91 PHE A CA 1
ATOM 719 C C . PHE A 1 91 ? -6.909 9.906 -25.672 1.00 73.56 91 PHE A C 1
ATOM 721 O O . PHE A 1 91 ? -6.203 9.256 -24.900 1.00 73.56 91 PHE A O 1
ATOM 728 N N . TYR A 1 92 ? -6.382 10.724 -26.587 1.00 68.50 92 TYR A N 1
ATOM 729 C CA . TYR A 1 92 ? -4.941 10.843 -26.801 1.00 68.50 92 TYR A CA 1
ATOM 730 C C . TYR A 1 92 ? -4.215 11.434 -25.581 1.00 68.50 92 TYR A C 1
ATOM 732 O O . TYR A 1 92 ? -3.097 11.037 -25.245 1.00 68.50 92 TYR A O 1
ATOM 740 N N . SER A 1 93 ? -4.834 12.386 -24.876 1.00 66.19 93 SER A N 1
ATOM 741 C CA . SER A 1 93 ? -4.234 12.964 -23.670 1.00 66.19 93 SER A CA 1
ATOM 742 C C . SER A 1 93 ? -4.151 11.968 -22.512 1.00 66.19 93 SER A C 1
ATOM 744 O O . SER A 1 93 ? -3.153 11.977 -21.799 1.00 66.19 93 SER A O 1
ATOM 746 N N . VAL A 1 94 ? -5.140 11.084 -22.363 1.00 67.00 94 VAL A N 1
ATOM 747 C CA . VAL A 1 94 ? -5.209 10.119 -21.258 1.00 67.00 94 VAL A CA 1
ATOM 748 C C . VAL A 1 94 ? -4.349 8.890 -21.546 1.00 67.00 94 VAL A C 1
ATOM 750 O O . VAL A 1 94 ? -3.517 8.518 -20.719 1.00 67.00 94 VAL A O 1
ATOM 753 N N . PHE A 1 95 ? -4.501 8.292 -22.730 1.00 64.50 95 PHE A N 1
ATOM 754 C CA . PHE A 1 95 ? -3.874 7.010 -23.061 1.00 64.50 95 PHE A CA 1
ATOM 755 C C . PHE A 1 95 ? -2.510 7.148 -23.726 1.00 64.50 95 PHE A C 1
ATOM 757 O O . PHE A 1 95 ? -1.690 6.245 -23.621 1.00 64.50 95 PHE A O 1
ATOM 764 N N . THR A 1 96 ? -2.236 8.262 -24.404 1.00 63.53 96 THR A N 1
ATOM 765 C CA . THR A 1 96 ? -0.990 8.409 -25.168 1.00 63.53 96 THR A CA 1
ATOM 766 C C . THR A 1 96 ? 0.013 9.283 -24.421 1.00 63.53 96 THR A C 1
ATOM 768 O O . THR A 1 96 ? 1.182 8.932 -24.332 1.00 63.53 96 THR A O 1
ATOM 771 N N . ARG A 1 97 ? -0.395 10.398 -23.799 1.00 60.88 97 ARG A N 1
ATOM 772 C CA . ARG A 1 97 ? 0.574 11.272 -23.099 1.00 60.88 97 ARG A CA 1
ATOM 773 C C . ARG A 1 97 ? 1.090 10.704 -21.780 1.00 60.88 97 ARG A C 1
ATOM 775 O O . ARG A 1 97 ? 2.244 10.959 -21.455 1.00 60.88 97 ARG A O 1
ATOM 782 N N . SER A 1 98 ? 0.281 9.934 -21.058 1.00 60.81 98 SER A N 1
ATOM 783 C CA . SER A 1 98 ? 0.663 9.386 -19.747 1.00 60.81 98 SER A CA 1
ATOM 784 C C . SER A 1 98 ? 1.758 8.312 -19.834 1.00 60.81 98 SER A C 1
ATOM 786 O O . SER A 1 98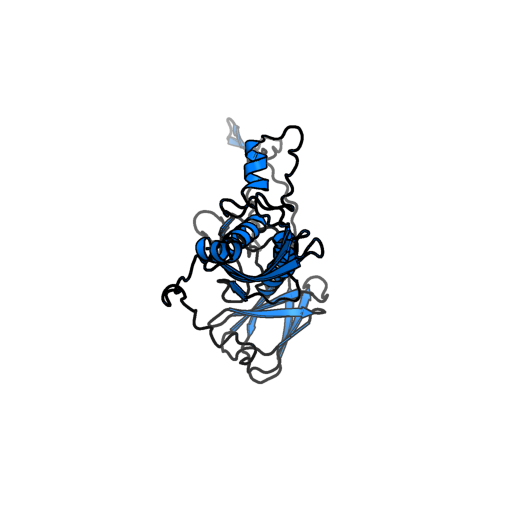 ? 2.467 8.082 -18.859 1.00 60.81 98 SER A O 1
ATOM 788 N N . PHE A 1 99 ? 1.926 7.688 -21.007 1.00 68.69 99 PHE A N 1
ATOM 789 C CA . PHE A 1 99 ? 2.849 6.565 -21.228 1.00 68.69 99 PHE A CA 1
ATOM 790 C C . PHE A 1 99 ? 3.975 6.883 -22.221 1.00 68.69 99 PHE A C 1
ATOM 792 O O . PHE A 1 99 ? 4.885 6.073 -22.398 1.00 68.69 99 PHE A O 1
ATOM 799 N N . ASN A 1 100 ? 3.944 8.063 -22.850 1.00 73.19 100 ASN A N 1
ATOM 800 C CA . ASN A 1 100 ? 4.938 8.466 -23.835 1.00 73.19 100 ASN A CA 1
ATOM 801 C C . ASN A 1 100 ? 6.164 9.084 -23.175 1.00 73.19 100 ASN A C 1
ATOM 803 O O . ASN A 1 100 ? 6.102 10.147 -22.555 1.00 73.19 100 ASN A O 1
ATOM 807 N N . LEU A 1 101 ? 7.315 8.454 -23.387 1.00 80.06 101 LEU A N 1
ATOM 808 C CA . LEU A 1 101 ? 8.575 8.993 -22.895 1.00 80.06 101 LEU A CA 1
ATOM 809 C C . LEU A 1 101 ? 9.008 10.217 -23.718 1.00 80.06 101 LEU A C 1
ATOM 811 O O . LEU A 1 101 ? 9.042 10.134 -24.949 1.00 80.06 101 LEU A O 1
ATOM 815 N N . PRO A 1 102 ? 9.402 11.337 -23.076 1.00 75.25 102 PRO A N 1
ATOM 816 C CA . PRO A 1 102 ? 9.890 12.527 -23.767 1.00 75.25 102 PRO A CA 1
ATOM 817 C C . PRO A 1 102 ? 11.310 12.268 -24.281 1.00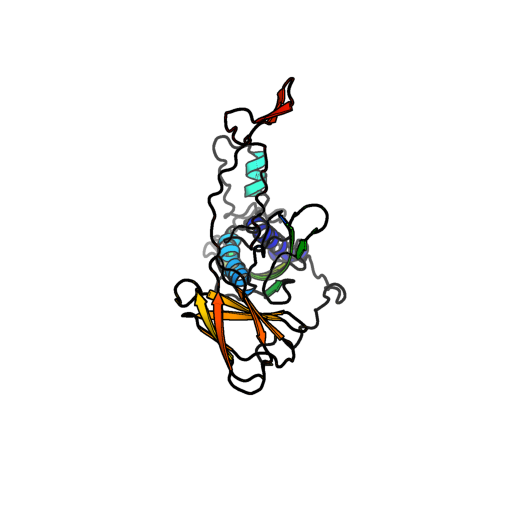 75.25 102 PRO A C 1
ATOM 819 O O . PRO A 1 102 ? 12.311 12.646 -23.666 1.00 75.25 102 PRO A O 1
ATOM 822 N N . ILE A 1 103 ? 11.413 11.525 -25.379 1.00 80.56 103 ILE A N 1
ATOM 823 C CA . ILE A 1 103 ? 12.676 11.241 -26.046 1.00 80.56 103 ILE A CA 1
ATOM 824 C C . ILE A 1 103 ? 12.581 11.767 -27.470 1.00 80.56 103 ILE A C 1
ATOM 826 O O . ILE A 1 103 ? 12.042 11.117 -28.360 1.00 80.56 103 ILE A O 1
ATOM 830 N N . ASP A 1 104 ? 13.130 12.960 -27.677 1.00 77.69 104 ASP A N 1
ATOM 831 C CA . ASP A 1 104 ? 13.094 13.607 -28.981 1.00 77.69 104 ASP A CA 1
ATOM 832 C C . ASP A 1 104 ? 13.834 12.786 -30.047 1.00 77.69 104 ASP A C 1
ATOM 834 O O . ASP A 1 104 ? 14.932 12.250 -29.825 1.00 77.69 104 ASP A O 1
ATOM 838 N N . ASN A 1 105 ? 13.261 12.785 -31.252 1.00 68.75 105 ASN A N 1
ATOM 839 C CA . ASN A 1 105 ? 13.897 12.308 -32.479 1.00 68.75 105 ASN A CA 1
ATOM 840 C C . ASN A 1 105 ? 14.361 10.845 -32.414 1.00 68.75 105 ASN A C 1
ATOM 842 O O . ASN A 1 105 ? 15.495 10.525 -32.797 1.00 68.75 105 ASN A O 1
ATOM 846 N N . ILE A 1 106 ? 13.498 9.957 -31.919 1.00 74.44 106 ILE A N 1
ATOM 847 C CA . ILE A 1 106 ? 13.598 8.526 -32.203 1.00 74.44 106 ILE A CA 1
ATOM 848 C C . ILE A 1 106 ? 12.721 8.266 -33.425 1.00 74.44 106 ILE A C 1
ATOM 850 O O . ILE A 1 106 ? 11.506 8.192 -33.335 1.00 74.44 106 ILE A O 1
ATOM 854 N N . ASN A 1 107 ? 13.355 8.218 -34.592 1.00 67.44 107 ASN A N 1
ATOM 855 C CA . ASN A 1 107 ? 12.766 7.631 -35.786 1.00 67.44 107 ASN A CA 1
ATOM 856 C C . ASN A 1 107 ? 13.642 6.431 -36.108 1.00 67.44 107 ASN A C 1
ATOM 858 O O . ASN A 1 107 ? 14.734 6.589 -36.661 1.00 67.44 107 ASN A O 1
ATOM 862 N N . SER A 1 108 ? 13.253 5.269 -35.599 1.00 75.12 108 SER A N 1
ATOM 863 C CA . SER A 1 108 ? 14.071 4.075 -35.722 1.00 75.12 108 SER A CA 1
ATOM 864 C C . SER A 1 108 ? 13.224 2.826 -35.801 1.00 75.12 108 SER A C 1
ATOM 866 O O . SER A 1 108 ? 12.316 2.654 -34.993 1.00 75.12 108 SER A O 1
ATOM 868 N N . ASP A 1 109 ? 13.655 1.896 -36.643 1.00 89.69 109 ASP A N 1
ATOM 869 C CA . ASP A 1 109 ? 13.107 0.542 -36.740 1.00 89.69 109 ASP A CA 1
ATOM 870 C C . ASP A 1 109 ? 13.413 -0.335 -35.503 1.00 89.69 109 ASP A C 1
ATOM 872 O O . ASP A 1 109 ? 13.237 -1.551 -35.540 1.00 89.69 109 ASP A O 1
ATOM 876 N N . TYR A 1 110 ? 13.899 0.258 -34.405 1.00 93.06 110 TYR A N 1
ATOM 877 C CA . TYR A 1 110 ? 14.126 -0.447 -33.150 1.00 93.06 110 TYR A CA 1
ATOM 878 C C . TYR A 1 110 ? 12.804 -0.727 -32.445 1.00 93.06 110 TYR A C 1
ATOM 880 O O . TYR A 1 110 ? 11.943 0.145 -32.344 1.00 93.06 110 TYR A O 1
ATOM 888 N N . ASP A 1 111 ? 12.696 -1.917 -31.874 1.00 94.12 111 ASP A N 1
ATOM 889 C CA . ASP A 1 111 ? 11.649 -2.296 -30.936 1.00 94.12 111 ASP A CA 1
ATOM 890 C C . ASP A 1 111 ? 12.182 -2.125 -29.503 1.00 94.12 111 ASP A C 1
ATOM 892 O O . ASP A 1 111 ? 13.223 -2.683 -29.149 1.00 94.12 111 ASP A O 1
ATOM 896 N N . VAL A 1 112 ? 11.509 -1.310 -28.687 1.00 94.56 112 VAL A N 1
ATOM 897 C CA . VAL A 1 112 ? 11.900 -1.065 -27.296 1.00 94.56 112 VAL A CA 1
ATOM 898 C C . VAL A 1 112 ? 10.824 -1.552 -26.340 1.00 94.56 112 VAL A C 1
ATOM 900 O O . VAL A 1 112 ? 9.719 -1.026 -26.340 1.00 94.56 112 VAL A O 1
ATOM 903 N N . ASN A 1 113 ? 11.194 -2.485 -25.465 1.00 95.62 113 ASN A N 1
ATOM 904 C CA . ASN A 1 113 ? 10.300 -3.077 -24.475 1.00 95.62 113 ASN A CA 1
ATOM 905 C C . ASN A 1 113 ? 10.817 -2.840 -23.055 1.00 95.62 113 ASN A C 1
ATOM 907 O O . ASN A 1 113 ? 12.027 -2.908 -22.803 1.00 95.62 113 ASN A O 1
ATOM 911 N N . PHE A 1 114 ? 9.893 -2.613 -22.127 1.00 96.81 114 PHE A N 1
ATOM 912 C CA . PHE A 1 114 ? 10.161 -2.469 -20.701 1.00 96.81 114 PHE A CA 1
ATOM 913 C C . PHE A 1 114 ? 9.692 -3.720 -19.963 1.00 96.81 114 PHE A C 1
ATOM 915 O O . PHE A 1 114 ? 8.634 -4.268 -20.249 1.00 96.81 114 PHE A O 1
ATOM 922 N N . PHE A 1 115 ? 10.482 -4.178 -18.999 1.00 97.69 115 PHE A N 1
ATOM 923 C CA . PHE A 1 115 ? 10.192 -5.377 -18.227 1.00 97.69 115 PHE A CA 1
ATOM 924 C C . PHE A 1 115 ? 10.374 -5.117 -16.741 1.00 97.69 115 PHE A C 1
ATOM 926 O O . PHE A 1 115 ? 11.372 -4.533 -16.306 1.00 97.69 115 PHE A O 1
ATOM 933 N N . TYR A 1 116 ? 9.432 -5.649 -15.976 1.00 97.94 116 TYR A N 1
ATOM 934 C CA . TYR A 1 116 ? 9.504 -5.794 -14.535 1.00 97.94 116 TYR A CA 1
ATOM 935 C C . TYR A 1 116 ? 9.265 -7.262 -14.181 1.00 97.94 116 TYR A C 1
ATOM 937 O O . TYR A 1 116 ? 8.401 -7.904 -14.776 1.00 97.94 116 TYR A O 1
ATOM 945 N N . LEU A 1 117 ? 10.041 -7.807 -13.243 1.00 96.94 117 LEU A N 1
ATOM 946 C CA . LEU A 1 117 ? 9.851 -9.173 -12.761 1.00 96.94 117 LEU A CA 1
ATOM 947 C C . LEU A 1 117 ? 9.358 -9.141 -11.308 1.00 96.94 117 LEU A C 1
ATOM 949 O O . LEU A 1 117 ? 10.067 -8.588 -10.466 1.00 96.94 117 LEU A O 1
ATOM 953 N N . PRO A 1 118 ? 8.243 -9.819 -10.969 1.00 94.94 118 PRO A N 1
ATOM 954 C CA . PRO A 1 118 ? 7.765 -9.935 -9.588 1.00 94.94 118 PRO A CA 1
ATOM 955 C C . PRO A 1 118 ? 8.782 -10.567 -8.628 1.00 94.94 118 PRO A C 1
ATOM 957 O O . PRO A 1 118 ? 8.660 -10.462 -7.418 1.00 94.94 118 PRO A O 1
ATOM 960 N N . SER A 1 119 ? 9.818 -11.246 -9.123 1.00 95.19 119 SER A N 1
ATOM 961 C CA . SER A 1 119 ? 10.895 -11.757 -8.269 1.00 95.19 119 SER A CA 1
ATOM 962 C C . SER A 1 119 ? 11.862 -10.670 -7.785 1.00 95.19 119 SER A C 1
ATOM 964 O O . SER A 1 119 ? 12.678 -10.937 -6.907 1.00 95.19 119 SER A O 1
ATOM 966 N N . TRP A 1 120 ? 11.837 -9.472 -8.373 1.00 96.75 120 TRP A N 1
ATOM 967 C CA . TRP A 1 120 ? 12.696 -8.369 -7.953 1.00 96.75 120 TRP A CA 1
ATOM 968 C C . TRP A 1 120 ? 12.169 -7.719 -6.676 1.00 96.75 120 TRP A C 1
ATOM 970 O O . TRP A 1 120 ? 10.965 -7.588 -6.467 1.00 96.75 120 TRP A O 1
ATOM 980 N N . ASN A 1 121 ? 13.089 -7.339 -5.793 1.00 94.19 121 ASN A N 1
ATOM 981 C CA . ASN A 1 121 ? 12.745 -6.580 -4.598 1.00 94.19 121 ASN A CA 1
ATOM 982 C C . ASN A 1 121 ? 12.642 -5.100 -4.951 1.00 94.19 121 ASN A C 1
ATOM 984 O O . ASN A 1 121 ? 13.425 -4.600 -5.764 1.00 94.19 121 ASN A O 1
ATOM 988 N N . ILE A 1 122 ? 11.697 -4.421 -4.309 1.00 97.12 122 ILE A N 1
ATOM 989 C CA . ILE A 1 122 ? 11.590 -2.967 -4.343 1.00 97.12 122 ILE A CA 1
ATOM 990 C C . ILE A 1 122 ? 12.036 -2.411 -2.997 1.00 97.12 122 ILE A C 1
ATOM 992 O O . ILE A 1 122 ? 12.049 -3.109 -1.986 1.00 97.12 122 ILE A O 1
ATOM 996 N N . TYR A 1 123 ? 12.413 -1.145 -2.992 1.00 96.44 123 TYR A N 1
ATOM 997 C CA . TYR A 1 123 ? 12.458 -0.365 -1.770 1.00 96.44 123 TYR A CA 1
ATOM 998 C C . TYR A 1 123 ? 11.128 0.371 -1.646 1.00 96.44 123 TYR A C 1
ATOM 1000 O O . TYR A 1 123 ? 10.767 1.117 -2.558 1.00 96.44 123 TYR A O 1
ATOM 1008 N N . LEU A 1 124 ? 10.431 0.174 -0.528 1.00 96.06 124 LEU A N 1
ATOM 1009 C CA . LEU A 1 124 ? 9.262 0.957 -0.148 1.00 96.06 124 LEU A CA 1
ATOM 1010 C C . LEU A 1 124 ? 9.470 1.547 1.250 1.00 96.06 124 LEU A C 1
ATOM 1012 O O . LEU A 1 124 ? 9.654 0.826 2.239 1.00 96.06 124 LEU A O 1
ATOM 1016 N N . SER A 1 125 ? 9.380 2.867 1.346 1.00 93.50 125 SER A N 1
ATOM 1017 C CA . SER A 1 125 ? 9.176 3.567 2.608 1.00 93.50 125 SER A CA 1
ATOM 1018 C C . SER A 1 125 ? 7.907 4.394 2.537 1.00 93.50 125 SER A C 1
ATOM 1020 O O . SER A 1 125 ? 7.550 4.920 1.485 1.00 93.50 125 SER A O 1
ATOM 1022 N N . MET A 1 126 ? 7.212 4.449 3.664 1.00 94.31 126 MET A N 1
ATOM 1023 C CA . MET A 1 126 ? 5.982 5.202 3.825 1.00 94.31 126 MET A CA 1
ATOM 1024 C C . MET A 1 126 ? 6.022 5.881 5.185 1.00 94.31 126 MET A C 1
ATOM 1026 O O . MET A 1 126 ? 6.577 5.310 6.130 1.00 94.31 126 MET A O 1
ATOM 1030 N N . ASP A 1 127 ? 5.418 7.054 5.307 1.00 90.06 127 ASP A N 1
ATOM 1031 C CA . ASP A 1 127 ? 5.252 7.794 6.564 1.00 90.06 127 ASP A CA 1
ATOM 1032 C C . ASP A 1 127 ? 4.160 7.191 7.464 1.00 90.06 127 ASP A C 1
ATOM 1034 O O . ASP A 1 127 ? 3.320 7.882 8.029 1.00 90.06 127 ASP A O 1
ATOM 1038 N N . CYS A 1 128 ? 4.208 5.872 7.635 1.00 86.50 128 CYS A N 1
ATOM 1039 C CA . CYS A 1 128 ? 3.293 5.109 8.467 1.00 86.50 128 CYS A CA 1
ATOM 1040 C C . CYS A 1 128 ? 4.088 4.569 9.667 1.00 86.50 128 CYS A C 1
ATOM 1042 O O . CYS A 1 128 ? 4.725 3.519 9.529 1.00 86.50 128 CYS A O 1
ATOM 1044 N N . PRO A 1 129 ? 4.098 5.258 10.831 1.00 71.25 129 PRO A N 1
ATOM 1045 C CA . PRO A 1 129 ? 5.018 4.977 11.942 1.00 71.25 129 PRO A CA 1
ATOM 1046 C C . PRO A 1 129 ? 4.982 3.530 12.450 1.00 71.25 129 PRO A C 1
ATOM 1048 O O . PRO A 1 129 ? 6.000 3.013 12.891 1.00 71.25 129 PRO A O 1
ATOM 1051 N N . SER A 1 130 ? 3.840 2.852 12.307 1.00 68.19 130 SER A N 1
ATOM 1052 C CA . SER A 1 130 ? 3.643 1.447 12.692 1.00 68.19 130 SER A CA 1
ATOM 1053 C C . SER A 1 130 ? 3.723 0.437 11.570 1.00 68.19 130 SER A C 1
ATOM 1055 O O . SER A 1 130 ? 3.467 -0.745 11.791 1.00 68.19 130 SER A O 1
ATOM 1057 N N . GLY A 1 131 ? 4.016 0.874 10.351 1.00 80.38 131 GLY A N 1
ATOM 1058 C CA . GLY A 1 131 ? 3.714 0.080 9.169 1.00 80.38 131 GLY A CA 1
ATOM 1059 C C . GLY A 1 131 ? 2.210 -0.116 8.967 1.00 80.38 131 GLY A C 1
ATOM 1060 O O . GLY A 1 131 ? 1.833 -0.988 8.193 1.00 80.38 131 GLY A O 1
ATOM 1061 N N . ILE A 1 132 ? 1.363 0.663 9.648 1.00 85.31 132 ILE A N 1
ATOM 1062 C CA . ILE A 1 132 ? -0.062 0.795 9.356 1.00 85.31 132 ILE A CA 1
ATOM 1063 C C . ILE A 1 132 ? -0.323 2.250 8.995 1.00 85.31 132 ILE A C 1
ATOM 1065 O O . ILE A 1 132 ? -0.081 3.157 9.792 1.00 85.31 132 ILE A O 1
ATOM 1069 N N . CYS A 1 133 ? -0.794 2.462 7.778 1.00 89.31 133 CYS A N 1
ATOM 1070 C CA . CYS A 1 133 ? -1.195 3.758 7.262 1.00 89.31 133 CYS A CA 1
ATOM 1071 C C . CYS A 1 133 ? -2.669 3.942 7.591 1.00 89.31 133 CYS A C 1
ATOM 1073 O O . CYS A 1 133 ? -3.465 3.103 7.196 1.00 89.31 133 CYS A O 1
ATOM 1075 N N . LYS A 1 134 ? -3.031 4.983 8.335 1.00 90.06 134 LYS A N 1
ATOM 1076 C CA . LYS A 1 134 ? -4.409 5.284 8.753 1.00 90.06 134 LYS A CA 1
ATOM 1077 C C . LYS A 1 134 ? -4.622 6.791 8.702 1.00 90.06 134 LYS A C 1
ATOM 1079 O O . LYS A 1 134 ? -3.644 7.536 8.730 1.00 90.06 134 LYS A O 1
ATOM 1084 N N . ALA A 1 135 ? -5.873 7.232 8.664 1.00 90.19 135 ALA A N 1
ATOM 1085 C CA . ALA A 1 135 ? -6.170 8.656 8.744 1.00 90.19 135 ALA A CA 1
ATOM 1086 C C . ALA A 1 135 ? -5.755 9.271 10.083 1.00 90.19 135 ALA A C 1
ATOM 1088 O O . ALA A 1 135 ? -5.864 8.652 11.148 1.00 90.19 135 ALA A O 1
ATOM 1089 N N . GLU A 1 136 ? -5.393 10.548 10.030 1.00 84.50 136 GLU A N 1
ATOM 1090 C CA . GLU A 1 136 ? -5.469 11.425 11.186 1.00 84.50 136 GLU A CA 1
ATOM 1091 C C . GLU A 1 136 ? -6.932 11.837 11.383 1.00 84.50 136 GLU A C 1
ATOM 1093 O O . GLU A 1 136 ? -7.552 12.461 10.520 1.00 84.50 136 GLU A O 1
ATOM 1098 N N . SER A 1 137 ? -7.522 11.455 12.516 1.00 78.62 137 SER A N 1
ATOM 1099 C CA . SER A 1 137 ? -8.903 11.810 12.841 1.00 78.62 137 SER A CA 1
ATOM 1100 C C . SER A 1 137 ? -8.951 13.029 13.758 1.00 78.62 137 SER A C 1
ATOM 1102 O O . SER A 1 137 ? -8.376 13.003 14.850 1.00 78.62 137 SER A O 1
ATOM 1104 N N . VAL A 1 138 ? -9.717 14.053 13.382 1.00 71.25 138 VAL A N 1
ATOM 1105 C CA . VAL A 1 138 ? -10.060 15.170 14.275 1.00 71.25 138 VAL A CA 1
ATOM 1106 C C . VAL A 1 138 ? -11.533 15.060 14.653 1.00 71.25 138 VAL A C 1
ATOM 1108 O O . VAL A 1 138 ? -12.420 15.215 13.816 1.00 71.25 138 VAL A O 1
ATOM 1111 N N . LEU A 1 139 ? -11.807 14.810 15.936 1.00 58.31 139 LEU A N 1
ATOM 1112 C CA . LEU A 1 139 ? -13.168 14.808 16.475 1.00 58.31 139 LEU A CA 1
ATOM 1113 C C . LEU A 1 139 ? -13.519 16.201 17.007 1.00 58.31 139 LEU A C 1
ATOM 1115 O O . LEU A 1 139 ? -13.088 16.593 18.092 1.00 58.31 139 LEU A O 1
ATOM 1119 N N . LEU A 1 140 ? -14.354 16.946 16.280 1.00 53.25 140 LEU A N 1
ATOM 1120 C CA . LEU A 1 140 ? -14.901 18.226 16.746 1.00 53.25 140 LEU A CA 1
ATOM 1121 C C . LEU A 1 140 ? -16.097 18.002 17.690 1.00 53.25 140 LEU A C 1
ATOM 1123 O O . LEU A 1 140 ? -17.223 18.389 17.397 1.00 53.25 140 LEU A O 1
ATOM 1127 N N . GLN A 1 141 ? -15.864 17.387 18.854 1.00 49.97 141 GLN A N 1
ATOM 1128 C CA . GLN A 1 141 ? -16.932 16.921 19.758 1.00 49.97 141 GLN A CA 1
ATOM 1129 C C . GLN A 1 141 ? -17.896 18.014 20.268 1.00 49.97 141 GLN A C 1
ATOM 1131 O O . GLN A 1 141 ? -18.991 17.694 20.722 1.00 49.97 141 GLN A O 1
ATOM 1136 N N . ASN A 1 142 ? -17.523 19.296 20.196 1.00 46.78 142 ASN A N 1
ATOM 1137 C CA . ASN A 1 142 ? -18.237 20.365 20.902 1.00 46.78 142 ASN A CA 1
ATOM 1138 C C . ASN A 1 142 ? -19.267 21.143 20.066 1.00 46.78 142 ASN A C 1
ATOM 1140 O O . ASN A 1 142 ? -19.989 21.952 20.644 1.00 46.78 142 ASN A O 1
ATOM 1144 N N . ILE A 1 143 ? -19.334 20.968 18.739 1.00 51.72 143 ILE A N 1
ATOM 1145 C CA . ILE A 1 143 ? -20.186 21.828 17.886 1.00 51.72 143 ILE A CA 1
ATOM 1146 C C . ILE A 1 143 ? -21.023 21.014 16.896 1.00 51.72 143 ILE A C 1
ATOM 1148 O O . ILE A 1 143 ? -22.214 21.277 16.755 1.00 51.72 143 ILE A O 1
ATOM 1152 N N . VAL A 1 144 ? -20.440 20.000 16.253 1.00 57.66 144 VAL A N 1
ATOM 1153 C CA . VAL A 1 144 ? -21.151 19.070 15.367 1.00 57.66 144 VAL A CA 1
ATOM 1154 C C . VAL A 1 144 ? -20.435 17.727 15.468 1.00 57.66 144 VAL A C 1
ATOM 1156 O O . VAL A 1 144 ? -19.207 17.721 15.378 1.00 57.66 144 VAL A O 1
ATOM 1159 N N . PRO A 1 145 ? -21.132 16.590 15.644 1.00 59.59 145 PRO A N 1
ATOM 1160 C CA . PRO A 1 145 ? -20.493 15.298 15.475 1.00 59.59 145 PRO A CA 1
ATOM 1161 C C . PRO A 1 145 ? -20.160 15.174 13.990 1.00 59.59 145 PRO A C 1
ATOM 1163 O O . PRO A 1 145 ? -20.998 14.721 13.235 1.00 59.59 145 PRO A O 1
ATOM 1166 N N . LEU A 1 146 ? -18.987 15.640 13.565 1.00 66.69 146 LEU A N 1
ATOM 1167 C CA . LEU A 1 146 ? -18.374 15.371 12.266 1.00 66.69 146 LEU A CA 1
ATOM 1168 C C . LEU A 1 146 ? -17.021 14.726 12.557 1.00 66.69 146 LEU A C 1
ATOM 1170 O O . LEU A 1 146 ? -16.204 15.299 13.282 1.00 66.69 146 LEU A O 1
ATOM 1174 N N . GLY A 1 147 ? -16.821 13.514 12.045 1.00 76.94 147 GLY A N 1
ATOM 1175 C CA . GLY A 1 147 ? -15.516 12.870 12.010 1.00 76.94 147 GLY A CA 1
ATOM 1176 C C . GLY A 1 147 ? -14.845 13.261 10.708 1.00 76.94 147 GLY A C 1
ATOM 1177 O O . GLY A 1 147 ? -15.279 12.812 9.656 1.00 76.94 147 GLY A O 1
ATOM 1178 N N . ILE A 1 148 ? -13.837 14.129 10.774 1.00 85.44 148 ILE A N 1
ATOM 1179 C CA . ILE A 1 148 ? -12.980 14.393 9.620 1.00 85.44 148 ILE A CA 1
ATOM 1180 C C . ILE A 1 148 ? -11.797 13.443 9.732 1.00 85.44 148 ILE A C 1
ATOM 1182 O O . ILE A 1 148 ? -11.099 13.438 10.751 1.00 85.44 148 ILE A O 1
ATOM 1186 N N . GLN A 1 149 ? -11.602 12.644 8.693 1.00 90.38 149 GLN A N 1
ATOM 1187 C CA . GLN A 1 149 ? -10.456 11.764 8.534 1.00 90.38 149 GLN A CA 1
ATOM 1188 C C . GLN A 1 149 ? -9.592 12.316 7.399 1.00 90.38 149 GLN A C 1
ATOM 1190 O O . GLN A 1 149 ? -10.049 12.380 6.256 1.00 90.38 149 GLN A O 1
ATOM 1195 N N . ASP A 1 150 ? -8.376 12.748 7.731 1.00 93.19 150 ASP A N 1
ATOM 1196 C CA . ASP A 1 150 ? -7.374 13.214 6.770 1.00 93.19 150 ASP A CA 1
ATOM 1197 C C . ASP A 1 150 ? -6.368 12.091 6.522 1.00 93.19 150 ASP A C 1
ATOM 1199 O O . ASP A 1 150 ? -5.598 11.703 7.405 1.00 93.19 150 ASP A O 1
ATOM 1203 N N . TYR A 1 151 ? -6.411 11.531 5.321 1.00 94.88 151 TYR A N 1
ATOM 1204 C CA . TYR A 1 151 ? -5.421 10.589 4.839 1.00 94.88 151 TYR A CA 1
ATOM 1205 C C . TYR A 1 151 ? -4.349 11.375 4.108 1.00 94.88 151 TYR A C 1
ATOM 1207 O O . TYR A 1 151 ? -4.629 12.048 3.120 1.00 94.88 151 TYR A O 1
ATOM 1215 N N . SER A 1 152 ? -3.110 11.264 4.566 1.00 94.94 152 SER A N 1
ATOM 1216 C CA . SER A 1 152 ? -1.952 11.831 3.888 1.00 94.94 152 SER A CA 1
ATOM 1217 C C . SER A 1 152 ? -0.831 10.815 3.972 1.00 94.94 152 SER A C 1
ATOM 1219 O O . SER A 1 152 ? -0.304 10.582 5.053 1.00 94.94 152 SER A O 1
ATOM 1221 N N . THR A 1 153 ? -0.495 10.188 2.848 1.00 95.94 153 THR A N 1
ATOM 1222 C CA . THR A 1 153 ? 0.577 9.191 2.784 1.00 95.94 153 THR A CA 1
ATOM 1223 C C . THR A 1 153 ? 1.692 9.662 1.863 1.00 95.94 153 THR A C 1
ATOM 1225 O O . THR A 1 153 ? 1.491 10.025 0.699 1.00 95.94 153 THR A O 1
ATOM 1228 N N . VAL A 1 154 ? 2.904 9.642 2.390 1.00 95.94 154 VAL A N 1
ATOM 1229 C CA . VAL A 1 154 ? 4.147 9.962 1.709 1.00 95.94 154 VAL A CA 1
ATOM 1230 C C . VAL A 1 154 ? 4.841 8.671 1.315 1.00 95.94 154 VAL A C 1
ATOM 1232 O O . VAL A 1 154 ? 5.197 7.866 2.166 1.00 95.94 154 VAL A O 1
ATOM 1235 N N . TYR A 1 155 ? 5.064 8.491 0.016 1.00 97.00 155 TYR A N 1
ATOM 1236 C CA . TYR A 1 155 ? 5.723 7.325 -0.548 1.00 97.00 155 TYR A CA 1
ATOM 1237 C C . TYR A 1 155 ? 7.150 7.641 -0.998 1.00 97.00 155 TYR A C 1
ATOM 1239 O O . TYR A 1 155 ? 7.393 8.583 -1.766 1.00 97.00 155 TYR A O 1
ATOM 1247 N N . ASP A 1 156 ? 8.062 6.747 -0.626 1.00 96.38 156 ASP A N 1
ATOM 1248 C CA . ASP A 1 156 ? 9.372 6.578 -1.236 1.00 96.38 156 ASP A CA 1
ATOM 1249 C C . ASP A 1 156 ? 9.439 5.200 -1.889 1.00 96.38 156 ASP A C 1
ATOM 1251 O O . ASP A 1 156 ? 9.333 4.177 -1.213 1.00 96.38 156 ASP A O 1
ATOM 1255 N N . VAL A 1 157 ? 9.653 5.160 -3.202 1.00 97.62 157 VAL A N 1
ATOM 1256 C CA . VAL A 1 157 ? 9.683 3.909 -3.968 1.00 97.62 157 VAL A CA 1
ATOM 1257 C C . VAL A 1 157 ? 10.937 3.860 -4.831 1.00 97.62 157 VAL A C 1
ATOM 1259 O O . VAL A 1 157 ? 11.232 4.818 -5.548 1.00 97.62 157 VAL A O 1
ATOM 1262 N N . SER A 1 158 ? 11.667 2.745 -4.789 1.00 97.56 158 SER A N 1
ATOM 1263 C CA . SER A 1 158 ? 12.692 2.421 -5.789 1.00 97.56 158 SER A CA 1
ATOM 1264 C C . SER A 1 158 ? 12.504 1.020 -6.338 1.00 97.56 158 SER A C 1
ATOM 1266 O O . SER A 1 158 ? 12.288 0.079 -5.575 1.00 97.56 158 SER A O 1
ATOM 1268 N N . TYR A 1 159 ? 12.591 0.871 -7.657 1.00 98.31 159 TYR A N 1
ATOM 1269 C CA . TYR A 1 159 ? 12.349 -0.410 -8.312 1.00 98.31 159 TYR A CA 1
ATOM 1270 C C . TYR A 1 159 ? 13.176 -0.570 -9.600 1.00 98.31 159 TYR A C 1
ATOM 1272 O O . TYR A 1 159 ? 13.371 0.401 -10.340 1.00 98.31 159 TYR A O 1
ATOM 1280 N N . PRO A 1 160 ? 13.673 -1.785 -9.894 1.00 98.06 160 PRO A N 1
ATOM 1281 C CA . PRO A 1 160 ? 14.433 -2.050 -11.110 1.00 98.06 160 PRO A CA 1
ATOM 1282 C C . PRO A 1 160 ? 13.519 -2.234 -12.326 1.00 98.06 160 PRO A C 1
ATOM 1284 O O . PRO A 1 160 ? 12.446 -2.821 -12.232 1.00 98.06 160 PRO A O 1
ATOM 1287 N N . VAL A 1 161 ? 13.982 -1.791 -13.492 1.00 97.94 161 VAL A N 1
ATOM 1288 C CA . VAL A 1 161 ? 13.326 -1.993 -14.790 1.00 97.94 161 VAL A CA 1
ATOM 1289 C C . VAL A 1 161 ? 14.369 -2.450 -15.800 1.00 97.94 161 VAL A C 1
ATOM 1291 O O . VAL A 1 161 ? 15.398 -1.796 -15.974 1.00 97.94 161 VAL A O 1
ATOM 1294 N N . ALA A 1 162 ? 14.117 -3.553 -16.501 1.00 98.00 162 ALA A N 1
ATOM 1295 C CA . ALA A 1 162 ? 14.942 -3.936 -17.640 1.00 98.00 162 ALA A CA 1
ATOM 1296 C C . ALA A 1 162 ? 14.359 -3.362 -18.930 1.00 98.00 162 ALA A C 1
ATOM 1298 O O . ALA A 1 162 ? 13.165 -3.474 -19.183 1.00 98.00 162 ALA A O 1
ATOM 1299 N N . VAL A 1 163 ? 15.211 -2.777 -19.764 1.00 97.31 163 VAL A N 1
ATOM 1300 C CA . VAL A 1 163 ? 14.830 -2.251 -21.076 1.00 97.31 163 VAL A CA 1
ATOM 1301 C C . VAL A 1 163 ? 15.566 -3.027 -22.147 1.00 97.31 163 VAL A C 1
ATOM 1303 O O . VAL A 1 163 ? 16.801 -3.103 -22.133 1.00 97.31 163 VAL A O 1
ATOM 1306 N N . PHE A 1 164 ? 14.812 -3.629 -23.060 1.00 97.38 164 PHE A N 1
ATOM 1307 C CA . PHE A 1 164 ? 15.351 -4.375 -24.190 1.00 97.38 164 PHE A CA 1
ATOM 1308 C C . PHE A 1 164 ? 15.141 -3.549 -25.451 1.00 97.38 164 PHE A C 1
ATOM 1310 O O . PHE A 1 164 ? 14.026 -3.133 -25.739 1.00 97.38 164 PHE A O 1
ATOM 1317 N N . ILE A 1 165 ? 16.222 -3.309 -26.185 1.00 95.69 165 ILE A N 1
ATOM 1318 C CA . ILE A 1 165 ? 16.226 -2.594 -27.459 1.00 95.69 165 ILE A CA 1
ATOM 1319 C C . ILE A 1 165 ? 16.607 -3.614 -28.522 1.00 95.69 165 ILE A C 1
ATOM 1321 O O . ILE A 1 165 ? 17.751 -4.072 -28.558 1.00 95.69 165 ILE A O 1
ATOM 1325 N N . ASN A 1 166 ? 15.641 -3.999 -29.340 1.00 96.94 166 ASN A N 1
ATOM 1326 C CA . ASN A 1 166 ? 15.787 -4.992 -30.383 1.00 96.94 166 ASN A CA 1
ATOM 1327 C C . ASN A 1 166 ? 15.952 -4.311 -31.747 1.00 96.94 166 ASN A C 1
ATOM 1329 O O . ASN A 1 166 ? 15.108 -3.525 -32.167 1.00 96.94 166 ASN A O 1
ATOM 1333 N N . ASP A 1 167 ? 17.048 -4.627 -32.428 1.00 95.81 167 ASP A N 1
ATOM 1334 C CA . ASP A 1 167 ? 17.291 -4.285 -33.824 1.00 95.81 167 ASP A CA 1
ATOM 1335 C C . ASP A 1 167 ? 17.203 -5.573 -34.650 1.00 95.81 167 ASP A C 1
ATOM 1337 O O . ASP A 1 167 ? 18.152 -6.361 -34.622 1.00 95.81 167 ASP A O 1
ATOM 1341 N N . PRO A 1 168 ? 16.097 -5.827 -35.370 1.00 95.69 168 PRO A N 1
ATOM 1342 C CA . PRO A 1 168 ? 15.960 -7.039 -36.172 1.00 95.69 168 PRO A CA 1
ATOM 1343 C C . PRO A 1 168 ? 16.870 -7.045 -37.413 1.00 95.69 168 PRO A C 1
ATOM 1345 O O . PRO A 1 168 ? 17.119 -8.107 -37.980 1.00 95.69 168 PRO A O 1
ATOM 1348 N N . TYR A 1 169 ? 17.396 -5.890 -37.833 1.00 95.62 169 TYR A N 1
ATOM 1349 C CA . TYR A 1 169 ? 18.207 -5.750 -39.045 1.00 95.62 169 TYR A CA 1
ATOM 1350 C C . TYR A 1 169 ? 19.717 -5.764 -38.769 1.00 95.62 169 TYR A C 1
ATOM 1352 O O . TYR A 1 169 ? 20.519 -5.848 -39.708 1.00 95.62 169 TYR A O 1
ATOM 1360 N N . ALA A 1 170 ? 20.124 -5.745 -37.497 1.00 95.81 170 ALA A N 1
ATOM 1361 C CA . ALA A 1 170 ? 21.524 -5.817 -37.099 1.00 95.81 170 ALA A CA 1
ATOM 1362 C C . ALA A 1 170 ? 22.235 -7.056 -37.669 1.00 95.81 170 ALA A C 1
ATOM 1364 O O . ALA A 1 170 ? 21.643 -8.123 -37.859 1.00 95.81 170 ALA A O 1
ATOM 1365 N N . PHE A 1 171 ? 23.542 -6.914 -37.909 1.00 96.69 171 PHE A N 1
ATOM 1366 C CA . PHE A 1 171 ? 24.428 -7.999 -38.348 1.00 96.69 171 PHE A CA 1
ATOM 1367 C C . PHE A 1 171 ? 23.906 -8.770 -39.576 1.00 96.69 171 PHE A C 1
ATOM 1369 O O . PHE A 1 171 ? 23.917 -9.998 -39.593 1.00 96.69 171 PHE A O 1
ATOM 1376 N N . ASN A 1 172 ? 23.472 -8.046 -40.616 1.00 95.81 172 ASN A N 1
ATOM 1377 C CA . ASN A 1 172 ? 22.891 -8.608 -41.845 1.00 95.81 172 ASN A CA 1
ATOM 1378 C C . ASN A 1 172 ? 21.611 -9.431 -41.593 1.00 95.81 172 ASN A C 1
ATOM 1380 O O . ASN A 1 172 ? 21.431 -10.494 -42.184 1.00 95.81 172 ASN A O 1
ATOM 1384 N N . GLY A 1 173 ? 20.731 -8.944 -40.709 1.00 95.06 173 GLY A N 1
ATOM 1385 C CA . GLY A 1 173 ? 19.444 -9.582 -40.406 1.00 95.06 173 GLY A CA 1
ATOM 1386 C C . GLY A 1 173 ? 19.504 -10.733 -39.397 1.00 95.06 173 GLY A C 1
ATOM 1387 O O . GLY A 1 173 ? 18.518 -11.443 -39.231 1.00 95.06 173 GLY A O 1
ATOM 1388 N N . LEU A 1 174 ? 20.639 -10.936 -38.717 1.00 96.69 174 LEU A N 1
ATOM 1389 C CA . LEU A 1 174 ? 20.713 -11.862 -37.577 1.00 96.69 174 LEU A CA 1
ATOM 1390 C C . LEU A 1 174 ? 20.014 -11.301 -36.332 1.00 96.69 174 LEU A C 1
ATOM 1392 O O . LEU A 1 174 ? 19.634 -12.058 -35.441 1.00 96.69 174 LEU A O 1
ATOM 1396 N N . GLY A 1 175 ? 19.850 -9.981 -36.287 1.00 96.56 175 GLY A N 1
ATOM 1397 C CA . GLY A 1 175 ? 19.245 -9.271 -35.180 1.00 96.56 175 GLY A CA 1
ATOM 1398 C C . GLY A 1 175 ? 20.195 -9.086 -33.997 1.00 96.56 175 GLY A C 1
ATOM 1399 O O . GLY A 1 175 ? 21.210 -9.771 -33.840 1.00 96.56 175 GLY A O 1
ATOM 1400 N N . TYR A 1 176 ? 19.882 -8.113 -33.151 1.00 96.88 176 TYR A N 1
ATOM 1401 C CA . TYR A 1 176 ? 20.608 -7.857 -31.915 1.00 96.88 176 TYR A CA 1
ATOM 1402 C C . TYR A 1 176 ? 19.683 -7.262 -30.864 1.00 96.88 176 TYR A C 1
ATOM 1404 O O . TYR A 1 176 ? 18.956 -6.310 -31.131 1.00 96.88 176 TYR A O 1
ATOM 1412 N N . THR A 1 177 ? 19.763 -7.778 -29.639 1.00 97.19 177 THR A N 1
ATOM 1413 C CA . THR A 1 177 ? 19.051 -7.205 -28.497 1.00 97.19 177 THR A CA 1
ATOM 1414 C C . THR A 1 177 ? 20.046 -6.624 -27.509 1.00 97.19 177 THR A C 1
ATOM 1416 O O . THR A 1 177 ? 20.778 -7.349 -26.831 1.00 97.19 177 THR A O 1
ATOM 1419 N N . PHE A 1 178 ? 20.031 -5.304 -27.381 1.00 97.00 178 PHE A N 1
ATOM 1420 C CA . PHE A 1 178 ? 20.747 -4.607 -26.328 1.00 97.00 178 PHE A CA 1
ATOM 1421 C C . PHE A 1 178 ? 19.882 -4.540 -25.069 1.00 97.00 178 PHE A C 1
ATOM 1423 O O . PHE A 1 178 ? 18.708 -4.185 -25.138 1.00 97.00 178 PHE A O 1
ATOM 1430 N N . LYS A 1 179 ? 20.456 -4.866 -23.909 1.00 97.38 179 LYS A N 1
ATOM 1431 C CA . LYS A 1 179 ? 19.740 -4.891 -22.627 1.00 97.38 179 LYS A CA 1
ATOM 1432 C C . LYS A 1 179 ? 20.372 -3.900 -21.664 1.00 97.38 179 LYS A C 1
ATOM 1434 O O . LYS A 1 179 ? 21.588 -3.914 -21.481 1.00 97.38 179 LYS A O 1
ATOM 1439 N N . ILE A 1 180 ? 19.551 -3.069 -21.033 1.00 96.88 180 ILE A N 1
ATOM 1440 C CA . ILE A 1 180 ? 19.980 -2.159 -19.967 1.00 96.88 180 ILE A CA 1
ATOM 1441 C C . ILE A 1 180 ? 19.076 -2.304 -18.752 1.00 96.88 180 ILE A C 1
ATOM 1443 O O . ILE A 1 180 ? 17.884 -2.559 -18.893 1.00 96.88 180 ILE A O 1
ATOM 1447 N N . ALA A 1 181 ? 19.652 -2.120 -17.569 1.00 96.44 181 ALA A N 1
ATOM 1448 C CA . ALA A 1 181 ? 18.903 -1.976 -16.332 1.00 96.44 181 ALA A CA 1
ATOM 1449 C C . ALA A 1 181 ? 18.780 -0.486 -15.999 1.00 96.44 181 ALA A C 1
ATOM 1451 O O . ALA A 1 181 ? 19.763 0.255 -16.076 1.00 96.44 181 ALA A O 1
ATOM 1452 N N . LEU A 1 182 ? 17.571 -0.065 -15.657 1.00 96.31 182 LEU A N 1
ATOM 1453 C CA . LEU A 1 182 ? 17.237 1.250 -15.133 1.00 96.31 182 LEU A CA 1
ATOM 1454 C C . LEU A 1 182 ? 16.626 1.079 -13.741 1.00 96.31 182 LEU A C 1
ATOM 1456 O O . LEU A 1 182 ? 16.168 -0.005 -13.385 1.00 96.31 182 LEU A O 1
ATOM 1460 N N . GLU A 1 183 ? 16.597 2.157 -12.971 1.00 96.00 183 GLU A N 1
ATOM 1461 C CA . GLU A 1 183 ? 15.928 2.203 -11.676 1.00 96.00 183 GLU A CA 1
ATOM 1462 C C . GLU A 1 183 ? 14.926 3.357 -11.683 1.00 96.00 183 GLU A C 1
ATOM 1464 O O . GLU A 1 183 ? 15.281 4.503 -11.978 1.00 96.00 183 GLU A O 1
ATOM 1469 N N . GLY A 1 184 ? 13.665 3.047 -11.392 1.00 96.06 184 GLY A N 1
ATOM 1470 C CA . GLY A 1 184 ? 12.654 4.048 -11.091 1.00 96.06 184 GLY A CA 1
ATOM 1471 C C . GLY A 1 184 ? 12.797 4.490 -9.647 1.00 96.06 184 GLY A C 1
ATOM 1472 O O . GLY A 1 184 ? 12.931 3.652 -8.764 1.00 96.06 184 GLY A O 1
ATOM 1473 N N . ASN A 1 185 ? 12.789 5.799 -9.412 1.00 96.12 185 ASN A N 1
ATOM 1474 C CA . ASN A 1 185 ? 13.039 6.382 -8.102 1.00 96.12 185 ASN A CA 1
ATOM 1475 C C . ASN A 1 185 ? 12.036 7.510 -7.831 1.00 96.12 185 ASN A C 1
ATOM 1477 O O . ASN A 1 185 ? 11.998 8.506 -8.555 1.00 96.12 185 ASN A O 1
ATOM 1481 N N . MET A 1 186 ? 11.248 7.363 -6.771 1.00 95.44 186 MET A N 1
ATOM 1482 C CA . MET A 1 186 ? 10.332 8.370 -6.242 1.00 95.44 186 MET A CA 1
ATOM 1483 C C . MET A 1 186 ? 10.663 8.608 -4.768 1.00 95.44 186 MET A C 1
ATOM 1485 O O . MET A 1 186 ? 10.873 7.648 -4.026 1.00 95.44 186 MET A O 1
ATOM 1489 N N . ARG A 1 187 ? 10.732 9.871 -4.345 1.00 94.44 187 ARG A N 1
ATOM 1490 C CA . ARG A 1 187 ? 10.900 10.269 -2.945 1.00 94.44 187 ARG A CA 1
ATOM 1491 C C . ARG A 1 187 ? 9.902 11.347 -2.580 1.00 94.44 187 ARG A C 1
ATOM 1493 O O . ARG A 1 187 ? 9.727 12.301 -3.335 1.00 94.44 187 ARG A O 1
ATOM 1500 N N . ASN A 1 188 ? 9.272 11.216 -1.427 1.00 93.81 188 ASN A N 1
ATOM 1501 C CA . ASN A 1 188 ? 8.258 12.119 -0.921 1.00 93.81 188 ASN A CA 1
ATOM 1502 C C . ASN A 1 188 ? 7.170 12.436 -1.965 1.00 93.81 188 ASN A C 1
ATOM 1504 O O . ASN A 1 188 ? 6.870 13.607 -2.218 1.00 93.81 188 ASN A O 1
ATOM 1508 N N . ASN A 1 189 ? 6.637 11.406 -2.636 1.00 95.75 189 ASN A N 1
ATOM 1509 C CA . ASN A 1 189 ? 5.664 11.533 -3.736 1.00 95.75 189 ASN A CA 1
ATOM 1510 C C . ASN A 1 189 ? 6.144 12.374 -4.941 1.00 95.75 189 ASN A C 1
ATOM 1512 O O . ASN A 1 189 ? 5.333 12.914 -5.701 1.00 95.75 189 ASN A O 1
ATOM 1516 N N . LYS A 1 190 ? 7.461 12.524 -5.132 1.00 94.94 190 LYS A N 1
ATOM 1517 C CA . LYS A 1 190 ? 8.075 13.249 -6.255 1.00 94.94 190 LYS A CA 1
ATOM 1518 C C . LYS A 1 190 ? 9.088 12.363 -6.963 1.00 94.94 190 LYS A C 1
ATOM 1520 O O . LYS A 1 190 ? 9.881 11.686 -6.310 1.00 94.94 190 LYS A O 1
ATOM 1525 N N . ALA A 1 191 ? 9.094 12.364 -8.293 1.00 94.12 191 ALA A N 1
ATOM 1526 C CA . ALA A 1 191 ? 10.129 11.648 -9.022 1.00 94.12 191 ALA A CA 1
ATOM 1527 C C . ALA A 1 191 ? 11.508 12.248 -8.742 1.00 94.12 191 ALA A C 1
ATOM 1529 O O . ALA A 1 191 ? 11.672 13.470 -8.682 1.00 94.12 191 ALA A O 1
ATOM 1530 N N . LEU A 1 192 ? 12.514 11.387 -8.603 1.00 92.94 192 LEU A N 1
ATOM 1531 C CA . LEU A 1 192 ? 13.896 11.838 -8.551 1.00 92.94 192 LEU A CA 1
ATOM 1532 C C . LEU A 1 192 ? 14.395 12.135 -9.963 1.00 92.94 192 LEU A C 1
ATOM 1534 O O . LEU A 1 192 ? 14.385 11.273 -10.841 1.00 92.94 192 LEU A O 1
ATOM 1538 N N . ILE A 1 193 ? 14.835 13.377 -10.161 1.00 91.81 193 ILE A N 1
ATOM 1539 C CA . ILE A 1 193 ? 15.331 13.884 -11.436 1.00 91.81 193 ILE A CA 1
ATOM 1540 C C . ILE A 1 193 ? 16.822 14.192 -11.307 1.00 91.81 193 ILE A C 1
ATOM 1542 O O . ILE A 1 193 ? 17.224 15.026 -10.509 1.00 91.81 193 ILE A O 1
ATOM 1546 N N . GLY A 1 194 ? 17.643 13.571 -12.142 1.00 84.25 194 GLY A N 1
ATOM 1547 C CA . GLY A 1 194 ? 19.079 13.796 -12.247 1.00 84.25 194 GLY A CA 1
ATOM 1548 C C . GLY A 1 194 ? 19.870 13.222 -11.073 1.00 84.25 194 GLY A C 1
ATOM 1549 O O . GLY A 1 194 ? 19.389 12.397 -10.300 1.00 84.25 194 GLY A O 1
ATOM 1550 N N . ASN A 1 195 ? 21.111 13.686 -10.931 1.00 74.75 195 ASN A N 1
ATOM 1551 C CA . ASN A 1 195 ? 21.958 13.378 -9.778 1.00 74.75 195 ASN A CA 1
ATOM 1552 C C . ASN A 1 195 ? 21.595 14.304 -8.610 1.00 74.75 195 ASN A C 1
ATOM 1554 O O . ASN A 1 195 ? 22.423 15.102 -8.167 1.00 74.75 195 ASN A O 1
ATOM 1558 N N . VAL A 1 196 ? 20.342 14.260 -8.154 1.00 73.38 196 VAL A N 1
ATOM 1559 C CA . VAL A 1 196 ? 19.947 15.004 -6.957 1.00 73.38 196 VAL A CA 1
ATOM 1560 C C . VAL A 1 196 ? 20.665 14.383 -5.774 1.00 73.38 196 VAL A C 1
ATOM 1562 O O . VAL A 1 196 ? 20.417 13.243 -5.383 1.00 73.38 196 VAL A O 1
ATOM 1565 N N . GLN A 1 197 ? 21.581 15.159 -5.208 1.00 66.31 197 GLN A N 1
ATOM 1566 C CA . GLN A 1 197 ? 22.107 14.891 -3.889 1.00 66.31 197 GLN A CA 1
ATOM 1567 C C . GLN A 1 197 ? 20.961 15.187 -2.926 1.00 66.31 197 GLN A C 1
ATOM 1569 O O . GLN A 1 197 ? 20.633 16.349 -2.692 1.00 66.31 197 GLN A O 1
ATOM 1574 N N . LEU A 1 198 ? 20.285 14.133 -2.466 1.00 64.00 198 LEU A N 1
ATOM 1575 C CA . LEU A 1 198 ? 19.233 14.254 -1.463 1.00 64.00 198 LEU A CA 1
ATOM 1576 C C . LEU A 1 198 ? 19.820 15.030 -0.285 1.00 64.00 198 LEU A C 1
ATOM 1578 O O . LEU A 1 198 ? 20.821 14.601 0.298 1.00 64.00 198 LEU A O 1
ATOM 1582 N N . SER A 1 199 ? 19.257 16.202 0.017 1.00 57.38 199 SER A N 1
ATOM 1583 C CA . SER A 1 199 ? 19.687 16.942 1.193 1.00 57.38 199 SER A CA 1
ATOM 1584 C C . SER A 1 199 ? 19.386 16.066 2.399 1.00 57.38 199 SER A C 1
ATOM 1586 O O . SER A 1 199 ? 18.247 15.644 2.597 1.00 57.38 199 SER A O 1
ATOM 1588 N N . SER A 1 200 ? 20.393 15.799 3.228 1.00 54.91 200 SER A N 1
ATOM 1589 C CA . SER A 1 200 ? 20.208 15.068 4.484 1.00 54.91 200 SER A CA 1
ATOM 1590 C C . SER A 1 200 ? 19.224 15.767 5.435 1.00 54.91 200 SER A C 1
ATOM 1592 O O . SER A 1 200 ? 18.795 15.162 6.407 1.00 54.91 200 SER A O 1
ATOM 1594 N N . SER A 1 201 ? 18.842 17.023 5.160 1.00 54.56 201 SER A N 1
ATOM 1595 C CA . SER A 1 201 ? 17.772 17.739 5.865 1.00 54.56 201 SER A CA 1
ATOM 1596 C C . SER A 1 201 ? 16.356 17.340 5.445 1.00 54.56 201 SER A C 1
ATOM 1598 O O . SER A 1 201 ? 15.435 17.498 6.241 1.00 54.56 201 SER A O 1
ATOM 1600 N N . ASP A 1 202 ? 16.174 16.877 4.205 1.00 52.19 202 ASP A N 1
ATOM 1601 C CA . ASP A 1 202 ? 14.854 16.537 3.650 1.00 52.19 202 ASP A CA 1
ATOM 1602 C C . ASP A 1 202 ? 14.455 15.114 4.030 1.00 52.19 202 ASP A C 1
ATOM 1604 O O . ASP A 1 202 ? 13.276 14.791 4.151 1.00 52.19 202 ASP A O 1
ATOM 1608 N N . TYR A 1 203 ? 15.460 14.284 4.290 1.00 49.19 203 TYR A N 1
ATOM 1609 C CA . TYR A 1 203 ? 15.304 13.020 4.972 1.00 49.19 203 TYR A CA 1
ATOM 1610 C C . TYR A 1 203 ? 15.539 13.274 6.461 1.00 49.19 203 TYR A C 1
ATOM 1612 O O . TYR A 1 203 ? 16.621 13.029 6.996 1.00 49.19 203 TYR A O 1
ATOM 1620 N N . LYS A 1 204 ? 14.507 13.757 7.168 1.00 50.66 204 LYS A N 1
ATOM 1621 C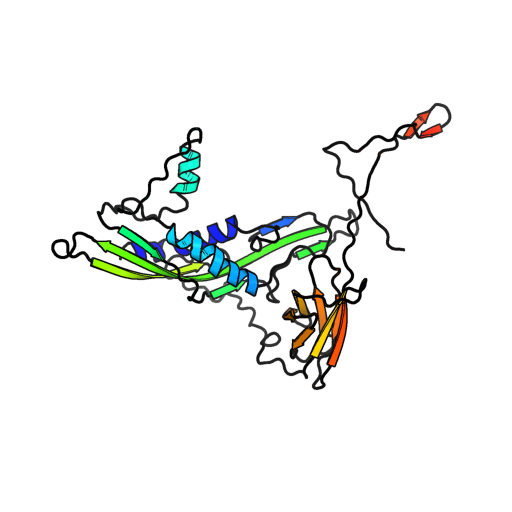 CA . LYS A 1 204 ? 14.384 13.363 8.574 1.00 50.66 204 LYS A CA 1
ATOM 1622 C C . LYS A 1 204 ? 14.141 11.865 8.534 1.00 50.66 204 LYS A C 1
ATOM 1624 O O . LYS A 1 204 ? 12.998 11.425 8.566 1.00 50.66 204 LYS A O 1
ATOM 1629 N N . GLU A 1 205 ? 15.221 11.097 8.419 1.00 49.91 205 GLU A N 1
ATOM 1630 C CA . GLU A 1 205 ? 15.236 9.730 8.890 1.00 49.91 205 GLU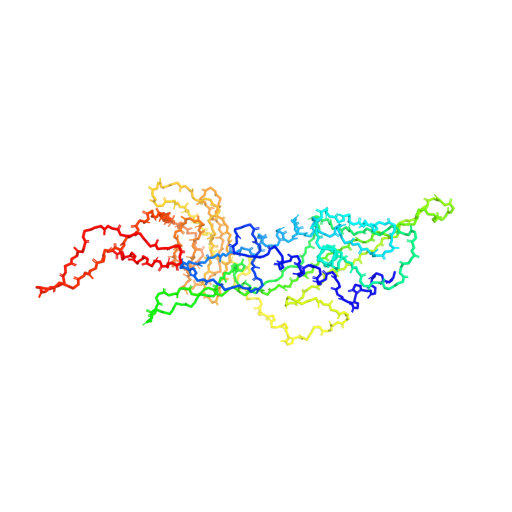 A CA 1
ATOM 1631 C C . GLU A 1 205 ? 14.742 9.866 10.322 1.00 49.91 205 GLU A C 1
ATOM 1633 O O . GLU A 1 205 ? 15.460 10.361 11.197 1.00 49.91 205 GLU A O 1
ATOM 1638 N N . SER A 1 206 ? 13.457 9.593 10.548 1.00 53.44 206 SER A N 1
ATOM 1639 C CA . SER A 1 206 ? 12.974 9.312 11.883 1.00 53.44 206 SER A CA 1
ATOM 1640 C C . SER A 1 206 ? 13.881 8.176 12.299 1.00 53.44 206 SER A C 1
ATOM 1642 O O . SER A 1 206 ? 13.730 7.094 11.736 1.00 53.44 206 SER A O 1
ATOM 1644 N N . VAL A 1 207 ? 14.925 8.478 13.085 1.00 57.06 207 VAL A N 1
ATOM 1645 C CA . VAL A 1 207 ? 15.989 7.539 13.451 1.00 57.06 207 VAL A CA 1
ATOM 1646 C C . VAL A 1 207 ? 15.261 6.274 13.824 1.00 57.06 207 VAL A C 1
ATOM 1648 O O . VAL A 1 207 ? 14.564 6.303 14.837 1.00 57.06 207 VAL A O 1
ATOM 1651 N N . ALA A 1 208 ? 15.297 5.279 12.925 1.00 59.62 208 ALA A N 1
ATOM 1652 C CA . ALA A 1 208 ? 14.297 4.221 12.921 1.00 59.62 208 ALA A CA 1
ATOM 1653 C C . ALA A 1 208 ? 14.347 3.621 14.309 1.00 59.62 208 ALA A C 1
ATOM 1655 O O . ALA A 1 208 ? 15.398 3.105 14.716 1.00 59.62 208 ALA A O 1
ATOM 1656 N N . SER A 1 209 ? 13.298 3.866 15.094 1.00 72.19 209 SER A N 1
ATOM 1657 C CA . SER A 1 209 ? 13.428 3.630 16.513 1.00 72.19 209 SER A CA 1
ATOM 1658 C C . SER A 1 209 ? 13.651 2.139 16.668 1.00 72.19 209 SER A C 1
ATOM 1660 O O . SER A 1 209 ? 13.019 1.290 16.037 1.00 72.19 209 SER A O 1
ATOM 1662 N N . SER A 1 210 ? 14.655 1.804 17.469 1.00 84.44 210 SER A N 1
ATOM 1663 C CA . SER A 1 210 ? 15.030 0.416 17.685 1.00 84.44 210 SER A CA 1
ATOM 1664 C C . SER A 1 210 ? 13.946 -0.377 18.410 1.00 84.44 210 SER A C 1
ATOM 1666 O O . SER A 1 210 ? 14.145 -1.562 18.662 1.00 84.44 210 SER A O 1
ATOM 1668 N N . PHE A 1 211 ? 12.859 0.279 18.811 1.00 88.94 211 PHE A N 1
ATOM 1669 C CA . PHE A 1 211 ? 11.796 -0.314 19.586 1.00 88.94 211 PHE A CA 1
ATOM 1670 C C . PHE A 1 211 ? 10.936 -1.246 18.719 1.00 88.94 211 PHE A C 1
ATOM 1672 O O . PHE A 1 211 ? 10.772 -2.392 19.117 1.00 88.94 211 PHE A O 1
ATOM 1679 N N . CYS A 1 212 ? 10.541 -0.886 17.494 1.00 85.44 212 CYS A N 1
ATOM 1680 C CA . CYS A 1 212 ? 9.823 -1.811 16.598 1.00 85.44 212 CYS A CA 1
ATOM 1681 C C . CYS A 1 212 ? 10.702 -2.839 15.854 1.00 85.44 212 CYS A C 1
ATOM 1683 O O . CYS A 1 212 ? 10.162 -3.715 15.171 1.00 85.44 212 CYS A O 1
ATOM 1685 N N . ASP A 1 213 ? 12.034 -2.781 15.976 1.00 85.81 213 ASP A N 1
ATOM 1686 C CA . ASP A 1 213 ? 12.956 -3.708 15.300 1.00 85.81 213 ASP A CA 1
ATOM 1687 C C . ASP A 1 213 ? 12.660 -5.171 15.700 1.00 85.81 213 ASP A C 1
ATOM 1689 O O . ASP A 1 213 ? 12.810 -5.534 16.876 1.00 85.81 213 ASP A O 1
ATOM 1693 N N . PRO A 1 214 ? 12.282 -6.052 14.748 1.00 85.94 214 PRO A N 1
ATOM 1694 C CA . PRO A 1 214 ? 11.980 -7.452 15.032 1.00 85.94 214 PRO A CA 1
ATOM 1695 C C . PRO A 1 214 ? 13.095 -8.194 15.776 1.00 85.94 214 PRO A C 1
ATOM 1697 O O . PRO A 1 214 ? 12.804 -9.079 16.581 1.00 85.94 214 PRO A O 1
ATOM 1700 N N . ASN A 1 215 ? 14.356 -7.810 15.558 1.00 89.12 215 ASN A N 1
ATOM 1701 C CA . ASN A 1 215 ? 15.521 -8.444 16.174 1.00 89.12 215 ASN A CA 1
ATOM 1702 C C . ASN A 1 215 ? 15.794 -7.956 17.604 1.00 89.12 215 ASN A C 1
ATOM 1704 O O . ASN A 1 215 ? 16.633 -8.529 18.299 1.00 89.12 215 ASN A O 1
ATOM 1708 N N . LYS A 1 216 ? 15.098 -6.908 18.060 1.00 91.50 216 LYS A N 1
ATOM 1709 C CA . LYS A 1 216 ? 15.249 -6.313 19.399 1.00 91.50 216 LYS A CA 1
ATOM 1710 C C . LYS A 1 216 ? 14.040 -6.556 20.306 1.00 91.50 216 LYS A C 1
ATOM 1712 O O . LYS A 1 216 ? 13.995 -6.061 21.433 1.00 91.50 216 LYS A O 1
ATOM 1717 N N . LYS A 1 217 ? 13.089 -7.381 19.859 1.00 94.25 217 LYS A N 1
ATOM 1718 C CA . LYS A 1 217 ? 11.953 -7.866 20.656 1.00 94.25 217 LYS A CA 1
ATOM 1719 C C . LYS A 1 217 ? 12.458 -8.842 21.726 1.00 94.25 217 LYS A C 1
ATOM 1721 O O . LYS A 1 217 ? 12.746 -10.006 21.446 1.00 94.25 217 LYS A O 1
ATOM 1726 N N . THR A 1 218 ? 12.614 -8.344 22.949 1.00 95.31 218 THR A N 1
ATOM 1727 C CA . THR A 1 218 ? 13.288 -9.041 24.060 1.00 95.31 218 THR A CA 1
ATOM 1728 C C . THR A 1 218 ? 12.343 -9.655 25.093 1.00 95.31 218 THR A C 1
ATOM 1730 O O . THR A 1 218 ? 12.830 -10.272 26.037 1.00 95.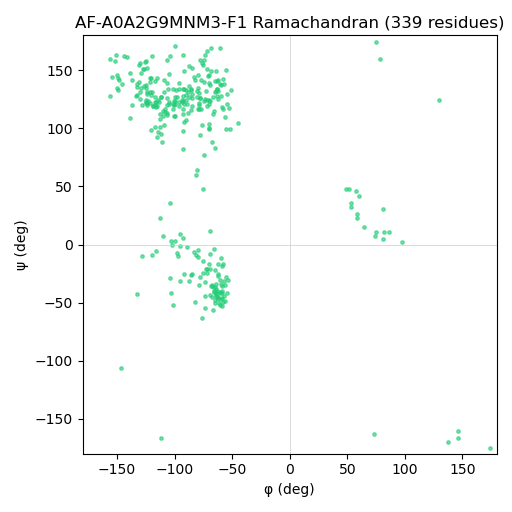31 218 THR A O 1
ATOM 1733 N N . SER A 1 219 ? 11.021 -9.524 24.941 1.00 97.38 219 SER A N 1
ATOM 1734 C CA . SER A 1 219 ? 10.067 -10.172 25.850 1.00 97.38 219 SER A CA 1
ATOM 1735 C C . SER A 1 219 ? 10.063 -11.705 25.717 1.00 97.38 219 SER A C 1
ATOM 1737 O O . SER A 1 219 ? 10.592 -12.282 24.756 1.00 97.38 219 SER A O 1
ATOM 1739 N N . GLY A 1 220 ? 9.396 -12.367 26.661 1.00 97.56 220 GLY A N 1
ATOM 1740 C CA . GLY A 1 220 ? 8.902 -13.727 26.502 1.00 97.56 220 GLY A CA 1
ATOM 1741 C C . GLY A 1 220 ? 7.901 -13.828 25.347 1.00 97.56 220 GLY A C 1
ATOM 1742 O O . GLY A 1 220 ? 7.480 -12.824 24.761 1.00 97.56 220 GLY A O 1
ATOM 1743 N N . LEU A 1 221 ? 7.560 -15.056 24.960 1.00 98.00 221 LEU A N 1
ATOM 1744 C CA . LEU A 1 221 ? 6.606 -15.288 23.880 1.00 98.00 221 LEU A CA 1
ATOM 1745 C C . LEU A 1 221 ? 5.193 -14.928 24.356 1.00 98.00 221 LEU A C 1
ATOM 1747 O O . LEU A 1 221 ? 4.665 -15.561 25.270 1.00 98.00 221 LEU A O 1
ATOM 1751 N N . THR A 1 222 ? 4.560 -13.957 23.702 1.00 98.25 222 THR A N 1
ATOM 1752 C CA . THR A 1 222 ? 3.163 -13.605 23.959 1.00 98.25 222 THR A CA 1
ATOM 1753 C C . THR A 1 222 ? 2.280 -14.239 22.892 1.00 98.25 222 THR A C 1
ATOM 1755 O O . THR A 1 222 ? 2.511 -14.076 21.690 1.00 98.25 222 THR A O 1
ATOM 1758 N N . THR A 1 223 ? 1.267 -14.980 23.333 1.00 98.44 223 THR A N 1
ATOM 1759 C CA . THR A 1 223 ? 0.266 -15.617 22.476 1.00 98.44 223 THR A CA 1
ATOM 1760 C C . THR A 1 223 ? -1.066 -14.895 22.625 1.00 98.44 223 THR A C 1
ATOM 1762 O O . THR A 1 223 ? -1.669 -14.918 23.695 1.00 98.44 223 THR A O 1
ATOM 1765 N N . PHE A 1 224 ? -1.547 -14.297 21.542 1.00 98.38 224 PHE A N 1
ATOM 1766 C CA . PHE A 1 224 ? -2.891 -13.743 21.433 1.00 98.38 224 PHE A CA 1
ATOM 1767 C C . PHE A 1 224 ? -3.825 -14.792 20.842 1.00 98.38 224 PHE A C 1
ATOM 1769 O O . PHE A 1 224 ? -3.531 -15.355 19.787 1.00 98.38 224 PHE A O 1
ATOM 1776 N N . ILE A 1 225 ? -4.939 -15.046 21.522 1.00 98.56 225 ILE A N 1
ATOM 1777 C CA . ILE A 1 225 ? -6.024 -15.916 21.067 1.00 98.56 225 ILE A CA 1
ATOM 1778 C C . ILE A 1 225 ? -7.230 -15.016 20.820 1.00 98.56 225 ILE A C 1
ATOM 1780 O O . ILE A 1 225 ? -7.894 -14.589 21.763 1.00 98.56 225 ILE A O 1
ATOM 1784 N N . VAL A 1 226 ? -7.477 -14.704 19.555 1.00 98.44 226 VAL A N 1
ATOM 1785 C CA . VAL A 1 226 ? -8.489 -13.751 19.108 1.00 98.44 226 VAL A CA 1
ATOM 1786 C C . VAL A 1 226 ? -9.733 -14.502 18.656 1.00 98.44 226 VAL A C 1
ATOM 1788 O O . VAL A 1 226 ? -9.673 -15.379 17.789 1.00 98.44 226 VAL A O 1
ATOM 1791 N N . LYS A 1 227 ? -10.863 -14.161 19.270 1.00 98.56 227 LYS A N 1
ATOM 1792 C CA . LYS A 1 227 ? -12.166 -14.773 19.027 1.00 98.56 227 LYS A CA 1
ATOM 1793 C C . LYS A 1 227 ? -13.235 -13.718 18.795 1.00 98.56 227 LYS A C 1
ATOM 1795 O O . LYS A 1 227 ? -13.129 -12.608 19.299 1.00 98.56 227 LYS A O 1
ATOM 1800 N N . ASP A 1 228 ? -14.278 -14.087 18.075 1.00 98.25 228 ASP A N 1
ATOM 1801 C CA . ASP A 1 228 ? -15.498 -13.297 17.950 1.00 98.25 228 ASP A CA 1
ATOM 1802 C C . ASP A 1 228 ? -16.290 -13.408 19.268 1.00 98.25 228 ASP A C 1
ATOM 1804 O O . ASP A 1 228 ? -16.570 -14.511 19.746 1.00 98.25 228 ASP A O 1
ATOM 1808 N N . GLU A 1 229 ? -16.626 -12.272 19.887 1.00 98.00 229 GLU A N 1
ATOM 1809 C CA . GLU A 1 229 ? -17.358 -12.214 21.164 1.00 98.00 229 GLU A CA 1
ATOM 1810 C C . GLU A 1 229 ? -18.747 -12.876 21.069 1.00 98.00 229 GLU A C 1
ATOM 1812 O O . GLU A 1 229 ? -19.243 -13.434 22.047 1.00 98.00 229 GLU A O 1
ATOM 1817 N N . SER A 1 230 ? -19.382 -12.847 19.894 1.00 97.00 230 SER A N 1
ATOM 1818 C CA . SER A 1 230 ? -20.761 -13.298 19.695 1.00 97.00 230 SER A CA 1
ATOM 1819 C C . SER A 1 230 ? -20.913 -14.818 19.595 1.00 97.00 230 SER A C 1
ATOM 1821 O O . SER A 1 230 ? -21.915 -15.364 20.059 1.00 97.00 230 SER A O 1
ATOM 1823 N N . ASN A 1 231 ? -19.938 -15.510 18.999 1.00 97.56 231 ASN A N 1
ATOM 1824 C CA . ASN A 1 231 ? -20.014 -16.948 18.704 1.00 97.56 231 ASN A CA 1
ATOM 1825 C C . ASN A 1 231 ? -18.803 -17.753 19.224 1.00 97.56 231 ASN A C 1
ATOM 1827 O O . ASN A 1 231 ? -18.847 -18.985 19.239 1.00 97.56 231 ASN A O 1
ATOM 1831 N N . GLY A 1 232 ? -17.740 -17.086 19.683 1.00 97.88 232 GLY A N 1
ATOM 1832 C CA . GLY A 1 232 ? -16.525 -17.708 20.209 1.00 97.88 232 GLY A CA 1
ATOM 1833 C C . GLY A 1 232 ? -15.600 -18.334 19.159 1.00 97.88 232 GLY A C 1
ATOM 1834 O O . GLY A 1 232 ? -14.649 -19.023 19.544 1.00 97.88 232 GLY A O 1
ATOM 1835 N N . TRP A 1 233 ? -15.862 -18.143 17.863 1.00 98.25 233 TRP A N 1
ATOM 1836 C CA . TRP A 1 233 ? -15.024 -18.642 16.771 1.00 98.25 233 TRP A CA 1
ATOM 1837 C C . TRP A 1 233 ? -13.718 -17.860 16.672 1.00 98.25 233 TRP A C 1
ATOM 1839 O O . TRP A 1 233 ? -13.656 -16.687 17.028 1.00 98.25 233 TRP A O 1
ATOM 1849 N N . SER A 1 234 ? -12.666 -18.524 16.195 1.00 98.25 234 SER A N 1
ATOM 1850 C CA . SER A 1 234 ? -11.377 -17.892 15.907 1.00 98.25 234 SER A CA 1
ATOM 1851 C C . SER A 1 234 ? -11.519 -16.804 14.839 1.00 98.25 234 SER A C 1
ATOM 1853 O O . SER A 1 234 ? -12.192 -17.026 13.834 1.00 98.25 234 SER A O 1
ATOM 1855 N N . VAL A 1 235 ? -10.848 -15.666 15.034 1.00 97.69 235 VAL A N 1
ATOM 1856 C CA . VAL A 1 235 ? -10.813 -14.573 14.048 1.00 97.69 235 VAL A CA 1
ATOM 1857 C C . VAL A 1 235 ? -9.451 -14.524 13.363 1.00 97.69 235 VAL A C 1
ATOM 1859 O O . VAL A 1 235 ? -8.436 -14.207 13.991 1.00 97.69 235 VAL A O 1
ATOM 1862 N N . ASP A 1 236 ? -9.444 -14.831 12.069 1.00 97.56 236 ASP A N 1
ATOM 1863 C CA . ASP A 1 236 ? -8.254 -14.811 11.215 1.00 97.56 236 ASP A CA 1
ATOM 1864 C C . ASP A 1 236 ? -7.998 -13.440 10.599 1.00 97.56 236 ASP A C 1
ATOM 1866 O O . ASP A 1 236 ? -8.909 -12.623 10.434 1.00 97.56 236 ASP A O 1
ATOM 1870 N N . ASP A 1 237 ? -6.727 -13.191 10.285 1.00 92.69 237 ASP A N 1
ATOM 1871 C CA . ASP A 1 237 ? -6.206 -11.940 9.735 1.00 92.69 237 ASP A CA 1
ATOM 1872 C C . ASP A 1 237 ? -6.594 -10.706 10.568 1.00 92.69 237 ASP A C 1
ATOM 1874 O O . ASP A 1 237 ? -6.822 -9.619 10.039 1.00 92.69 237 ASP A O 1
ATOM 1878 N N . ALA A 1 238 ? -6.711 -10.877 11.888 1.00 92.69 238 ALA A N 1
ATOM 1879 C CA . ALA A 1 238 ? -6.791 -9.765 12.820 1.00 92.69 238 ALA A CA 1
ATOM 1880 C C . ALA A 1 238 ? -5.382 -9.203 13.021 1.00 92.69 238 ALA A C 1
ATOM 1882 O O . ALA A 1 238 ? -4.451 -9.938 13.365 1.00 92.69 238 ALA A O 1
ATOM 1883 N N . ILE A 1 239 ? -5.225 -7.905 12.803 1.00 88.31 239 ILE A N 1
ATOM 1884 C CA . ILE A 1 239 ? -3.958 -7.193 12.915 1.00 88.31 239 ILE A CA 1
ATOM 1885 C C . ILE A 1 239 ? -3.694 -6.900 14.383 1.00 88.31 239 ILE A C 1
ATOM 1887 O O . ILE A 1 239 ? -4.521 -6.304 15.071 1.00 88.31 239 ILE A O 1
ATOM 1891 N N . VAL A 1 240 ? -2.517 -7.299 14.851 1.00 93.69 240 VAL A N 1
ATOM 1892 C CA . VAL A 1 240 ? -2.038 -7.032 16.204 1.00 93.69 240 VAL A CA 1
ATOM 1893 C C . VAL A 1 240 ? -0.981 -5.940 16.124 1.00 93.69 240 VAL A C 1
ATOM 1895 O O . VAL A 1 240 ? 0.041 -6.112 15.460 1.00 93.69 240 VAL A O 1
ATOM 1898 N N . SER A 1 241 ? -1.210 -4.828 16.818 1.00 91.19 241 SER A N 1
ATOM 1899 C CA . SER A 1 241 ? -0.260 -3.715 16.923 1.00 91.19 241 SER A CA 1
ATOM 1900 C C . SER A 1 241 ? 0.063 -3.414 18.378 1.00 91.19 241 SER A C 1
ATOM 1902 O O . SER A 1 241 ? -0.756 -3.660 19.255 1.00 91.19 241 SER A O 1
ATOM 1904 N N . PHE A 1 242 ? 1.252 -2.887 18.649 1.00 93.94 242 PHE A N 1
ATOM 1905 C CA . PHE A 1 242 ? 1.703 -2.508 19.986 1.00 93.94 242 PHE A CA 1
ATOM 1906 C C . PHE A 1 242 ? 2.119 -1.045 20.016 1.00 93.94 242 PHE A C 1
ATOM 1908 O O . PHE A 1 242 ? 3.017 -0.661 19.281 1.00 93.94 242 PHE A O 1
ATOM 1915 N N . SER A 1 243 ? 1.487 -0.251 20.867 1.00 90.75 243 SER A N 1
ATOM 1916 C CA . SER A 1 243 ? 1.744 1.172 21.054 1.00 90.75 243 SER A CA 1
ATOM 1917 C C . SER A 1 243 ? 2.423 1.429 22.399 1.00 90.75 243 SER A C 1
ATOM 1919 O O . SER A 1 243 ? 1.976 0.930 23.436 1.00 90.75 243 SER A O 1
ATOM 1921 N N . HIS A 1 244 ? 3.506 2.206 22.393 1.00 91.75 244 HIS A N 1
ATOM 1922 C CA . HIS A 1 244 ? 4.147 2.752 23.594 1.00 91.75 244 HIS A CA 1
ATOM 1923 C C . HIS A 1 244 ? 4.732 4.139 23.281 1.00 91.75 244 HIS A C 1
ATOM 1925 O O . HIS A 1 244 ? 3.978 5.089 23.105 1.00 91.75 244 HIS A O 1
ATOM 1931 N N . ILE A 1 245 ? 6.059 4.275 23.163 1.00 87.38 245 ILE A N 1
ATOM 1932 C CA . ILE A 1 245 ? 6.711 5.474 22.604 1.00 87.38 245 ILE A CA 1
ATOM 1933 C C . ILE A 1 245 ? 6.518 5.602 21.088 1.00 87.38 245 ILE A C 1
ATOM 1935 O O . ILE A 1 245 ? 6.606 6.700 20.545 1.00 87.38 245 ILE A O 1
ATOM 1939 N N . GLU A 1 246 ? 6.278 4.477 20.421 1.00 84.19 246 GLU A N 1
ATOM 1940 C CA . GLU A 1 246 ? 5.916 4.373 19.014 1.00 84.19 246 GLU A CA 1
ATOM 1941 C C . GLU A 1 246 ? 4.916 3.228 18.838 1.00 84.19 246 GLU A C 1
ATOM 1943 O O . GLU A 1 246 ? 4.776 2.372 19.720 1.00 84.19 246 GLU A O 1
ATOM 1948 N N . ASP A 1 247 ? 4.220 3.225 17.707 1.00 81.75 247 ASP A N 1
ATOM 1949 C CA . ASP A 1 247 ? 3.292 2.166 17.334 1.00 81.75 247 ASP A CA 1
ATOM 1950 C C . ASP A 1 247 ? 4.046 1.136 16.479 1.00 81.75 247 ASP A C 1
ATOM 1952 O O . ASP A 1 247 ? 4.730 1.515 15.539 1.00 81.75 247 ASP A O 1
ATOM 1956 N N . CYS A 1 248 ? 3.902 -0.160 16.747 1.00 86.12 248 CYS A N 1
ATOM 1957 C CA . CYS A 1 248 ? 4.536 -1.248 16.002 1.00 86.12 248 CYS A CA 1
ATOM 1958 C C . CYS A 1 248 ? 3.481 -2.221 15.474 1.00 86.12 248 CYS A C 1
ATOM 1960 O O . CYS A 1 248 ? 2.765 -2.826 16.273 1.00 86.12 248 CYS A O 1
ATOM 1962 N N . SER A 1 249 ? 3.427 -2.467 14.163 1.00 87.50 249 SER A N 1
ATOM 1963 C CA . SER A 1 249 ? 2.694 -3.624 13.636 1.00 87.50 249 SER A CA 1
ATOM 1964 C C . SER A 1 249 ? 3.436 -4.908 14.003 1.00 87.50 249 SER A C 1
ATOM 1966 O O . SER A 1 249 ? 4.617 -5.094 13.690 1.00 87.50 249 SER A O 1
ATOM 1968 N N . MET A 1 250 ? 2.757 -5.794 14.726 1.00 91.38 250 MET A N 1
ATOM 1969 C CA . MET A 1 250 ? 3.350 -7.025 15.246 1.00 91.38 250 MET A CA 1
ATOM 1970 C C . MET A 1 250 ? 3.097 -8.207 14.314 1.00 91.38 250 MET A C 1
ATOM 1972 O O . MET A 1 250 ? 3.951 -9.090 14.214 1.00 91.38 250 MET A O 1
ATOM 1976 N N . GLY A 1 251 ? 1.965 -8.201 13.614 1.00 89.88 251 GLY A N 1
ATOM 1977 C CA . GLY A 1 251 ? 1.592 -9.192 12.613 1.00 89.88 251 GLY A CA 1
ATOM 1978 C C . GLY A 1 251 ? 0.088 -9.434 12.596 1.00 89.88 251 GLY A C 1
ATOM 1979 O O . GLY A 1 251 ? -0.688 -8.613 13.080 1.00 89.88 251 GLY A O 1
ATOM 1980 N N . VAL A 1 252 ? -0.313 -10.575 12.040 1.00 92.00 252 VAL A N 1
ATOM 1981 C CA . VAL A 1 252 ? -1.720 -10.966 11.889 1.00 92.00 252 VAL A CA 1
ATOM 1982 C C . VAL A 1 252 ? -1.988 -12.343 12.490 1.00 92.00 252 VAL A C 1
ATOM 1984 O O . VAL A 1 252 ? -1.089 -13.191 12.547 1.00 92.00 252 VAL A O 1
ATOM 1987 N N . THR A 1 253 ? -3.213 -12.580 12.951 1.00 96.44 253 THR A N 1
ATOM 1988 C CA . THR A 1 253 ? -3.636 -13.887 13.467 1.00 96.44 253 THR A CA 1
ATOM 1989 C C . THR A 1 253 ? -3.765 -14.935 12.361 1.00 96.44 253 THR A C 1
ATOM 1991 O O . THR A 1 253 ? -4.166 -14.639 11.240 1.00 96.44 253 THR A O 1
ATOM 1994 N N . LYS A 1 254 ? -3.453 -16.193 12.697 1.00 96.62 254 LYS A N 1
ATOM 1995 C CA . LYS A 1 254 ? -3.710 -17.381 11.869 1.00 96.62 254 LYS A CA 1
ATOM 1996 C C . LYS A 1 254 ? -4.408 -18.445 12.709 1.00 96.62 254 LYS A C 1
ATOM 1998 O O . LYS A 1 254 ? -3.889 -18.829 13.759 1.00 96.62 254 LYS A O 1
ATOM 2003 N N . ASN A 1 255 ? -5.557 -18.939 12.262 1.00 97.19 255 ASN A N 1
ATOM 2004 C CA . ASN A 1 255 ? -6.479 -19.766 13.050 1.00 97.19 255 ASN A CA 1
ATOM 2005 C C . ASN A 1 255 ? -6.875 -19.131 14.406 1.00 97.19 255 ASN A C 1
ATOM 2007 O O . ASN A 1 255 ? -7.000 -19.821 15.422 1.00 97.19 255 ASN A O 1
ATOM 2011 N N . GLY A 1 256 ? -7.025 -17.805 14.446 1.00 97.56 256 GLY A N 1
ATOM 2012 C CA . GLY A 1 256 ? -7.330 -17.008 15.632 1.00 97.56 256 GLY A CA 1
ATOM 2013 C C . GLY A 1 256 ? -6.149 -16.833 16.571 1.00 97.56 256 GLY A C 1
ATOM 2014 O O . GLY A 1 256 ? -6.336 -16.400 17.701 1.00 97.56 256 GLY A O 1
ATOM 2015 N N . VAL A 1 257 ? -4.935 -17.202 16.157 1.00 98.31 257 VAL A N 1
ATOM 2016 C CA . VAL A 1 257 ? -3.762 -17.179 17.029 1.00 98.31 257 VAL A CA 1
ATOM 2017 C C . VAL A 1 257 ? -2.654 -16.329 16.427 1.00 98.31 257 VAL A C 1
ATOM 2019 O O . VAL A 1 257 ? -2.251 -16.527 15.283 1.00 98.31 257 VAL A O 1
ATOM 2022 N N . PHE A 1 258 ? -2.111 -15.414 17.223 1.00 97.81 258 PHE A N 1
ATOM 2023 C CA . PHE A 1 258 ? -0.894 -14.672 16.908 1.00 97.81 258 PHE A CA 1
ATOM 2024 C C . PHE A 1 258 ? 0.150 -14.918 18.002 1.00 97.81 258 PHE A C 1
ATOM 2026 O O . PHE A 1 258 ? -0.158 -14.837 19.188 1.00 97.81 258 PHE A O 1
ATOM 2033 N N . LYS A 1 259 ? 1.386 -15.251 17.615 1.00 98.06 259 LYS A N 1
ATOM 2034 C CA . LYS A 1 259 ? 2.492 -15.531 18.544 1.00 98.06 259 LYS A CA 1
ATOM 2035 C C . LYS A 1 259 ? 3.706 -14.707 18.161 1.00 98.06 259 LYS A C 1
ATOM 2037 O O . LYS A 1 259 ? 4.235 -14.881 17.067 1.00 98.06 259 LYS A O 1
ATOM 2042 N N . SER A 1 260 ? 4.171 -13.852 19.065 1.00 97.38 260 SER A N 1
ATOM 2043 C CA . SER A 1 260 ? 5.387 -13.066 18.855 1.00 97.38 260 SER A CA 1
ATOM 2044 C C . SER A 1 260 ? 6.000 -12.643 20.183 1.00 97.38 260 SER A C 1
ATOM 2046 O O . SER A 1 260 ? 5.334 -12.596 21.214 1.00 97.38 260 SER A O 1
ATOM 2048 N N . LYS A 1 261 ? 7.287 -12.299 20.142 1.00 97.56 261 LYS A N 1
ATOM 2049 C CA . LYS A 1 261 ? 7.902 -11.452 21.166 1.00 97.56 261 LYS A CA 1
ATOM 2050 C C . LYS A 1 261 ? 7.525 -9.992 20.919 1.00 97.56 261 LYS A C 1
ATOM 2052 O O . LYS A 1 261 ? 7.176 -9.628 19.795 1.00 97.56 261 LYS A O 1
ATOM 2057 N N . PHE A 1 262 ? 7.628 -9.170 21.947 1.00 96.62 262 PHE A N 1
ATOM 2058 C CA . PHE A 1 262 ? 7.349 -7.742 21.954 1.00 96.62 262 PHE A CA 1
ATOM 2059 C C . PHE A 1 262 ? 8.578 -6.974 22.469 1.00 96.62 262 PHE A C 1
ATOM 2061 O O . PHE A 1 262 ? 9.452 -7.547 23.137 1.00 96.62 262 PHE A O 1
ATOM 2068 N N . PRO A 1 263 ? 8.691 -5.680 22.144 1.00 95.00 263 PRO A N 1
ATOM 2069 C CA . PRO A 1 263 ? 9.630 -4.792 22.815 1.00 95.00 263 PRO A CA 1
ATOM 2070 C C . PRO A 1 263 ? 9.245 -4.688 24.294 1.00 95.00 263 PRO A C 1
ATOM 2072 O O . PRO A 1 263 ? 8.070 -4.528 24.622 1.00 95.00 263 PRO A O 1
ATOM 2075 N N . ARG A 1 264 ? 10.218 -4.801 25.202 1.00 95.00 264 ARG A N 1
ATOM 2076 C CA . ARG A 1 264 ? 9.949 -4.653 26.638 1.00 95.00 264 ARG A CA 1
ATOM 2077 C C . ARG A 1 264 ? 9.601 -3.200 26.943 1.00 95.00 264 ARG A C 1
ATOM 2079 O O . ARG A 1 264 ? 10.401 -2.308 26.665 1.00 95.00 264 ARG A O 1
ATOM 2086 N N . ALA A 1 265 ? 8.437 -2.980 27.538 1.00 94.75 265 ALA A N 1
ATOM 2087 C CA . ALA A 1 265 ? 7.946 -1.664 27.924 1.00 94.75 265 ALA A CA 1
ATOM 2088 C C . ALA A 1 265 ? 7.002 -1.784 29.127 1.00 94.75 265 ALA A C 1
ATOM 2090 O O . ALA A 1 265 ? 6.443 -2.851 29.367 1.00 94.75 265 ALA A O 1
ATOM 2091 N N . ILE A 1 266 ? 6.832 -0.691 29.872 1.00 95.81 266 ILE A N 1
ATOM 2092 C CA . ILE A 1 266 ? 5.845 -0.580 30.955 1.00 95.81 266 ILE A CA 1
ATOM 2093 C C . ILE A 1 266 ? 4.782 0.425 30.511 1.00 95.81 266 ILE A C 1
ATOM 2095 O O . ILE A 1 266 ? 5.127 1.549 30.140 1.00 95.81 266 ILE A O 1
ATOM 2099 N N . GLY A 1 267 ? 3.514 0.030 30.571 1.00 94.00 267 GLY A N 1
ATOM 2100 C CA . GLY A 1 267 ? 2.358 0.800 30.122 1.00 94.00 267 GLY A CA 1
ATOM 2101 C C . GLY A 1 267 ? 2.122 0.723 28.615 1.00 94.00 267 GLY A C 1
ATOM 2102 O O . GLY A 1 267 ? 1.688 1.710 28.028 1.00 94.00 267 GLY A O 1
ATOM 2103 N N . GLY A 1 268 ? 2.471 -0.392 27.969 1.00 95.06 268 GLY A N 1
ATOM 2104 C CA . GLY A 1 268 ? 2.187 -0.588 26.548 1.00 95.06 268 GLY A CA 1
ATOM 2105 C C . GLY A 1 268 ? 0.713 -0.910 26.298 1.00 95.06 268 GLY A C 1
ATOM 2106 O O . GLY A 1 268 ? 0.030 -1.460 27.162 1.00 95.06 268 GLY A O 1
ATOM 2107 N N . VAL A 1 269 ? 0.218 -0.596 25.104 1.00 95.38 269 VAL A N 1
ATOM 2108 C CA . VAL A 1 269 ? -1.153 -0.909 24.683 1.00 95.38 269 VAL A CA 1
ATOM 2109 C C . VAL A 1 269 ? -1.100 -1.727 23.405 1.00 95.38 269 VAL A C 1
ATOM 2111 O O . VAL A 1 269 ? -0.582 -1.278 22.389 1.00 95.38 269 VAL A O 1
ATOM 2114 N N . VAL A 1 270 ? -1.648 -2.935 23.436 1.00 95.94 270 VAL A N 1
ATOM 2115 C CA . VAL A 1 270 ? -1.899 -3.716 22.230 1.00 95.94 270 VAL A CA 1
ATOM 2116 C C . VAL A 1 270 ? -3.264 -3.357 21.677 1.00 95.94 270 VAL A C 1
ATOM 2118 O O . VAL A 1 270 ? -4.253 -3.447 22.397 1.00 95.94 270 VAL A O 1
ATOM 2121 N N . SER A 1 271 ? -3.326 -2.996 20.401 1.00 92.31 271 SER A N 1
ATOM 2122 C CA . SER A 1 271 ? -4.581 -2.933 19.661 1.00 92.31 271 SER A CA 1
ATOM 2123 C C . SER A 1 271 ? -4.723 -4.168 18.778 1.00 92.31 271 SER A C 1
ATOM 2125 O O . SER A 1 271 ? -3.782 -4.578 18.092 1.00 92.31 271 SER A O 1
ATOM 2127 N N . VAL A 1 272 ? -5.904 -4.780 18.813 1.00 94.75 272 VAL A N 1
ATOM 2128 C CA . VAL A 1 272 ? -6.279 -5.881 17.926 1.00 94.75 272 VAL A CA 1
ATOM 2129 C C . VAL A 1 272 ? -7.437 -5.417 17.064 1.00 94.75 272 VAL A C 1
ATOM 2131 O O . VAL A 1 272 ? -8.502 -5.069 17.571 1.00 94.75 272 VAL A O 1
ATOM 2134 N N . PHE A 1 273 ? -7.205 -5.404 15.758 1.00 88.56 273 PHE A N 1
ATOM 2135 C CA . PHE A 1 273 ? -8.132 -4.877 14.772 1.00 88.56 273 PHE A CA 1
ATOM 2136 C C . PHE A 1 273 ? -8.519 -5.956 13.756 1.00 88.56 273 PHE A C 1
ATOM 2138 O O . PHE A 1 273 ? -7.661 -6.699 13.281 1.00 88.56 273 PHE A O 1
ATOM 2145 N N . LYS A 1 274 ? -9.792 -5.996 13.356 1.00 91.88 274 LYS A N 1
ATOM 2146 C CA . LYS A 1 274 ? -10.268 -6.743 12.186 1.00 91.88 274 LYS A CA 1
ATOM 2147 C C . LYS A 1 274 ? -11.412 -5.975 11.530 1.00 91.88 274 LYS A C 1
ATOM 2149 O O . LYS A 1 274 ? -12.292 -5.479 12.229 1.00 91.88 274 LYS A O 1
ATOM 2154 N N . GLU A 1 275 ? -11.436 -5.913 10.199 1.00 83.81 275 GLU A N 1
ATOM 2155 C CA . GLU A 1 275 ? -12.557 -5.297 9.484 1.00 83.81 275 GLU A CA 1
ATOM 2156 C C . GLU A 1 275 ? -13.877 -6.005 9.808 1.00 83.81 275 GLU A C 1
ATOM 2158 O O . GLU A 1 275 ? -13.944 -7.232 9.900 1.00 83.81 275 GLU A O 1
ATOM 2163 N N . GLY A 1 276 ? -14.926 -5.210 10.023 1.00 86.69 276 GLY A N 1
ATOM 2164 C CA . GLY A 1 276 ? -16.217 -5.702 10.497 1.00 86.69 276 GLY A CA 1
ATOM 2165 C C . GLY A 1 276 ? -16.282 -5.940 12.007 1.00 86.69 276 GLY A C 1
ATOM 2166 O O . GLY A 1 276 ? -17.318 -6.398 12.480 1.00 86.69 276 GLY A O 1
ATOM 2167 N N . TYR A 1 277 ? -15.238 -5.603 12.772 1.00 93.19 277 TYR A N 1
ATOM 2168 C CA . TYR A 1 277 ? -15.215 -5.680 14.234 1.00 93.19 277 TYR A CA 1
ATOM 2169 C C . TYR A 1 277 ? -14.823 -4.341 14.870 1.00 93.19 277 TYR A C 1
ATOM 2171 O O . TYR A 1 277 ? -14.196 -3.490 14.241 1.00 93.19 277 TYR A O 1
ATOM 2179 N N . ASP A 1 278 ? -15.211 -4.159 16.131 1.00 88.75 278 ASP A N 1
ATOM 2180 C CA . ASP A 1 278 ? -14.700 -3.094 16.990 1.00 88.75 278 ASP A CA 1
ATOM 2181 C C . ASP A 1 278 ? -13.240 -3.379 17.383 1.00 88.75 278 ASP A C 1
ATOM 2183 O O . ASP A 1 278 ? -12.851 -4.539 17.559 1.00 88.75 278 ASP A O 1
ATOM 2187 N N . THR A 1 279 ? -12.433 -2.326 17.514 1.00 87.50 279 THR A N 1
ATOM 2188 C CA . THR A 1 279 ? -11.016 -2.457 17.887 1.00 87.50 279 THR A CA 1
ATOM 2189 C C . THR A 1 279 ? -10.899 -2.698 19.383 1.00 87.50 279 THR A C 1
ATOM 2191 O O . THR A 1 279 ? -11.355 -1.880 20.180 1.00 87.50 279 THR A O 1
ATOM 2194 N N . GLU A 1 280 ? -10.208 -3.763 19.780 1.00 94.50 280 GLU A N 1
ATOM 2195 C CA . GLU A 1 280 ? -9.944 -4.035 21.193 1.00 94.50 280 GLU A CA 1
ATOM 2196 C C . GLU A 1 280 ? -8.563 -3.524 21.607 1.00 94.50 280 GLU A C 1
ATOM 2198 O O . GLU A 1 280 ? -7.565 -3.771 20.924 1.00 94.50 280 GLU A O 1
ATOM 2203 N N . PHE A 1 281 ? -8.504 -2.829 22.746 1.00 91.31 281 PHE A N 1
ATOM 2204 C CA . PHE A 1 281 ? -7.277 -2.275 23.323 1.00 91.31 281 PHE A CA 1
ATOM 2205 C C . PHE A 1 281 ? -6.957 -2.967 24.646 1.00 91.31 281 PHE A C 1
ATOM 2207 O O . PHE A 1 281 ? -7.766 -2.988 25.572 1.00 91.31 281 PHE A O 1
ATOM 2214 N N . ILE A 1 282 ? -5.754 -3.521 24.748 1.00 97.75 282 ILE A N 1
ATOM 2215 C CA . ILE A 1 282 ? -5.310 -4.331 25.878 1.00 97.75 282 ILE A CA 1
ATOM 2216 C C . ILE A 1 282 ? -4.035 -3.721 26.432 1.00 97.75 282 ILE A C 1
ATOM 2218 O O . ILE A 1 282 ? -3.034 -3.622 25.727 1.00 97.75 282 ILE A O 1
ATOM 2222 N N . ASN A 1 283 ? -4.043 -3.360 27.712 1.00 97.06 283 ASN A N 1
ATOM 2223 C CA . ASN A 1 283 ? -2.807 -2.982 28.387 1.00 97.06 283 ASN A CA 1
ATOM 2224 C C . ASN A 1 283 ? -1.898 -4.211 28.484 1.00 97.06 283 ASN A C 1
ATOM 2226 O O . ASN A 1 283 ? -2.316 -5.264 28.971 1.00 97.06 283 ASN A O 1
ATOM 2230 N N . LEU A 1 284 ? -0.664 -4.069 28.018 1.00 97.00 284 LEU A N 1
ATOM 2231 C CA . LEU A 1 284 ? 0.343 -5.113 28.023 1.00 97.00 284 LEU A CA 1
ATOM 2232 C C . LEU A 1 284 ? 1.654 -4.539 28.554 1.00 97.00 284 LEU A C 1
ATOM 2234 O O . LEU A 1 284 ? 2.165 -3.553 28.025 1.00 97.00 284 LEU A O 1
ATOM 2238 N N . ASP A 1 285 ? 2.221 -5.228 29.539 1.00 97.50 285 ASP A N 1
ATOM 2239 C CA . ASP A 1 285 ? 3.571 -4.999 30.048 1.00 97.50 285 ASP A CA 1
ATOM 2240 C C . ASP A 1 285 ? 4.441 -6.202 29.652 1.00 97.50 285 ASP A C 1
ATOM 2242 O O . ASP A 1 285 ? 4.499 -7.189 30.396 1.00 97.50 285 ASP A O 1
ATOM 2246 N N . PRO A 1 286 ? 5.072 -6.197 28.457 1.00 95.31 286 PRO A N 1
ATOM 2247 C CA . PRO A 1 286 ? 5.865 -7.333 28.013 1.00 95.31 286 PRO A CA 1
ATOM 2248 C C . PRO A 1 286 ? 7.093 -7.521 28.908 1.00 95.31 286 PRO A C 1
ATOM 2250 O O . PRO A 1 286 ? 8.007 -6.689 28.927 1.00 95.31 286 PRO A O 1
ATOM 2253 N N . ASP A 1 287 ? 7.133 -8.642 29.622 1.00 95.62 287 ASP A N 1
ATOM 2254 C CA . ASP A 1 287 ? 8.251 -9.064 30.462 1.00 95.62 287 ASP A CA 1
ATOM 2255 C C . ASP A 1 287 ? 8.945 -10.301 29.869 1.00 95.62 287 ASP A C 1
ATOM 2257 O O . ASP A 1 287 ? 8.780 -10.611 28.693 1.00 95.62 287 ASP A O 1
ATOM 2261 N N . GLU A 1 288 ? 9.802 -10.978 30.632 1.00 96.56 288 GLU A N 1
ATOM 2262 C CA . GLU A 1 288 ? 10.537 -12.160 30.153 1.00 96.56 288 GLU A CA 1
ATOM 2263 C C . GLU A 1 288 ? 9.691 -13.442 30.164 1.00 96.56 288 GLU A C 1
ATOM 2265 O O . GLU A 1 288 ? 10.101 -14.456 29.596 1.00 96.56 288 GLU A O 1
ATOM 2270 N N . ASN A 1 289 ? 8.512 -13.406 30.786 1.00 97.44 289 ASN A N 1
ATOM 2271 C CA . ASN A 1 289 ? 7.661 -14.571 30.942 1.00 97.44 289 ASN A CA 1
ATOM 2272 C C . ASN A 1 289 ? 6.784 -14.773 29.704 1.00 97.44 289 ASN A C 1
ATOM 2274 O O . ASN A 1 289 ? 6.431 -13.834 28.990 1.00 97.44 289 ASN A O 1
ATOM 2278 N N . GLU A 1 290 ? 6.416 -16.025 29.439 1.00 98.00 290 GLU A N 1
ATOM 2279 C CA . GLU A 1 290 ? 5.395 -16.309 28.434 1.00 98.00 290 GLU A CA 1
ATOM 2280 C C . GLU A 1 290 ? 4.025 -15.847 28.931 1.00 98.00 290 GLU A C 1
ATOM 2282 O O . GLU A 1 290 ? 3.663 -16.046 30.093 1.00 98.00 290 GLU A O 1
ATOM 2287 N N . GLN A 1 291 ? 3.245 -15.253 28.032 1.00 97.69 291 GLN A N 1
ATOM 2288 C CA . GLN A 1 291 ? 1.933 -14.700 28.351 1.00 97.69 291 GLN A CA 1
ATOM 2289 C C . GLN A 1 291 ? 0.899 -15.190 27.336 1.00 97.69 291 GLN A C 1
ATOM 2291 O O . GLN A 1 291 ? 1.170 -15.272 26.138 1.00 97.69 291 GLN A O 1
ATOM 2296 N N . ASN A 1 292 ? -0.305 -15.513 27.811 1.00 98.06 292 ASN A N 1
ATOM 2297 C CA . ASN A 1 292 ? -1.445 -15.855 26.962 1.00 98.06 292 ASN A CA 1
ATOM 2298 C C . ASN A 1 292 ? -2.542 -14.815 27.177 1.00 98.06 292 ASN A C 1
ATOM 2300 O O . ASN A 1 292 ? -3.008 -14.633 28.301 1.00 98.06 292 ASN A O 1
ATOM 2304 N N . VAL A 1 293 ? -2.960 -14.157 26.101 1.00 98.12 293 VAL A N 1
ATOM 2305 C CA . VAL A 1 293 ? -3.956 -13.087 26.120 1.00 98.12 293 VAL A CA 1
ATOM 2306 C C . VAL A 1 293 ? -5.144 -13.523 25.272 1.00 98.12 293 VAL A C 1
ATOM 2308 O O . VAL A 1 293 ? -5.002 -13.780 24.078 1.00 98.12 293 VAL A O 1
ATOM 2311 N N . ASN A 1 294 ? -6.320 -13.628 25.888 1.00 98.19 294 ASN A N 1
ATOM 2312 C CA . ASN A 1 294 ? -7.562 -13.867 25.157 1.00 98.19 294 ASN A CA 1
ATOM 2313 C C . ASN A 1 294 ? -8.162 -12.523 24.751 1.00 98.19 294 ASN A C 1
ATOM 2315 O O . ASN A 1 294 ? -8.300 -11.637 25.593 1.00 98.19 294 ASN A O 1
ATOM 2319 N N . VAL A 1 295 ? -8.535 -12.395 23.483 1.00 98.25 295 VAL A N 1
ATOM 2320 C CA . VAL A 1 295 ? -9.122 -11.181 22.912 1.00 98.25 295 VAL A CA 1
ATOM 2321 C C . VAL A 1 295 ? -10.461 -11.537 22.298 1.00 98.25 295 VAL A C 1
ATOM 2323 O O . VAL A 1 295 ? -10.551 -12.504 21.543 1.00 98.25 295 VAL A O 1
ATOM 2326 N N . PHE A 1 296 ? -11.492 -10.764 22.624 1.00 98.19 296 PHE A N 1
ATOM 2327 C CA . PHE A 1 296 ? -12.845 -10.971 22.122 1.00 98.19 296 PHE A CA 1
ATOM 2328 C C . PHE A 1 296 ? -13.256 -9.758 21.298 1.00 98.19 296 PHE A C 1
ATOM 2330 O O . PHE A 1 296 ? -13.607 -8.728 21.859 1.00 98.19 296 PHE A O 1
ATOM 2337 N N . LEU A 1 297 ? -13.183 -9.876 19.976 1.00 97.44 297 LEU A N 1
ATOM 2338 C CA . LEU A 1 297 ? -13.575 -8.810 19.064 1.00 97.44 297 LEU A CA 1
ATOM 2339 C C . LEU A 1 297 ? -15.093 -8.787 18.911 1.00 97.44 297 LEU A C 1
ATOM 2341 O O . LEU A 1 297 ? -15.724 -9.826 18.699 1.00 97.44 297 LEU A O 1
ATOM 2345 N N . LYS A 1 298 ? -15.683 -7.595 18.979 1.00 96.62 298 LYS A N 1
ATOM 2346 C CA . LYS A 1 298 ? -17.135 -7.416 18.867 1.00 96.62 298 LYS A CA 1
ATOM 2347 C C . LYS A 1 298 ? -17.496 -7.147 17.416 1.00 96.62 298 LYS A C 1
ATOM 2349 O O . LYS A 1 298 ? -17.068 -6.117 16.902 1.00 96.62 298 LYS A O 1
ATOM 2354 N N . PRO A 1 299 ? -18.270 -8.010 16.740 1.00 95.50 299 PRO A N 1
ATOM 2355 C CA . PRO A 1 299 ? -18.661 -7.732 15.367 1.00 95.50 299 PRO A CA 1
ATOM 2356 C C . PRO A 1 299 ? -19.502 -6.451 15.319 1.00 95.50 299 PRO A C 1
ATOM 2358 O O . PRO A 1 299 ? -20.443 -6.268 16.103 1.00 95.50 299 PRO A O 1
ATOM 2361 N N . LEU A 1 300 ? -19.160 -5.562 14.390 1.00 89.38 300 LEU A N 1
ATOM 2362 C CA . LEU A 1 300 ? -19.942 -4.371 14.097 1.00 89.38 300 LEU A CA 1
ATOM 2363 C C . LEU A 1 300 ? -21.313 -4.808 13.582 1.00 89.38 300 LEU A C 1
ATOM 2365 O O . LEU A 1 300 ? -21.444 -5.699 12.743 1.00 89.38 300 LEU A O 1
ATOM 2369 N N . LYS A 1 301 ? -22.366 -4.180 14.104 1.00 87.69 301 LYS A N 1
ATOM 2370 C CA . LYS A 1 301 ? -23.743 -4.477 13.706 1.00 87.69 301 LYS A CA 1
ATOM 2371 C C . LYS A 1 301 ? -24.220 -3.429 12.718 1.00 87.69 301 LYS A C 1
ATOM 2373 O O . LYS A 1 301 ? -24.314 -2.254 13.062 1.00 87.69 301 LYS A O 1
ATOM 2378 N N . THR A 1 302 ? -24.597 -3.864 11.523 1.00 81.31 302 THR A N 1
ATOM 2379 C CA . THR A 1 302 ? -25.307 -3.010 10.570 1.00 81.31 302 THR A CA 1
ATOM 2380 C C . THR A 1 302 ? -26.755 -2.846 11.021 1.00 81.31 302 THR A C 1
ATOM 2382 O O . THR A 1 302 ? -27.479 -3.826 11.204 1.00 81.31 302 THR A O 1
ATOM 2385 N N . LEU A 1 303 ? -27.191 -1.602 11.202 1.00 86.38 303 LEU A N 1
ATOM 2386 C CA . LEU A 1 303 ? -28.570 -1.278 11.546 1.00 86.38 303 LEU A CA 1
ATOM 2387 C C . LEU A 1 303 ? -29.268 -0.687 10.325 1.00 86.38 303 LEU A C 1
ATOM 2389 O O . LEU A 1 303 ? -28.874 0.358 9.817 1.00 86.38 303 LEU A O 1
ATOM 2393 N N . ASN A 1 304 ? -30.338 -1.342 9.880 1.00 86.00 304 ASN A N 1
ATOM 2394 C CA . ASN A 1 304 ? -31.214 -0.792 8.853 1.00 86.00 304 ASN A CA 1
ATOM 2395 C C . ASN A 1 304 ? -32.134 0.249 9.496 1.00 86.00 304 ASN A C 1
ATOM 2397 O O . ASN A 1 304 ? -33.177 -0.097 10.055 1.00 86.00 304 ASN A O 1
ATOM 2401 N N . VAL A 1 305 ? -31.736 1.518 9.446 1.00 87.56 305 VAL A N 1
ATOM 2402 C CA . VAL A 1 305 ? -32.537 2.620 9.984 1.00 87.56 305 VAL A CA 1
ATOM 2403 C C . VAL A 1 305 ? -33.453 3.163 8.891 1.00 87.56 305 VAL A C 1
ATOM 2405 O O . VAL A 1 305 ? -33.004 3.493 7.799 1.00 87.56 305 VAL A O 1
ATOM 2408 N N . LYS A 1 306 ? -34.751 3.265 9.191 1.00 87.94 306 LYS A N 1
ATOM 2409 C CA . LYS A 1 306 ? -35.711 4.018 8.376 1.00 87.94 306 LYS A CA 1
ATOM 2410 C C . LYS A 1 306 ? -36.033 5.314 9.097 1.00 87.94 306 LYS A C 1
ATOM 2412 O O . LYS A 1 306 ? -36.488 5.280 10.239 1.00 87.94 306 LYS A O 1
ATOM 2417 N N . THR A 1 307 ? -35.793 6.432 8.435 1.00 89.31 307 THR A N 1
ATOM 2418 C CA . THR A 1 307 ? -36.063 7.771 8.956 1.00 89.31 307 THR A CA 1
ATOM 2419 C C . THR A 1 307 ? -37.311 8.330 8.280 1.00 89.31 307 THR A C 1
ATOM 2421 O O . THR A 1 307 ? -37.617 7.989 7.138 1.00 89.31 307 THR A O 1
ATOM 2424 N N . ALA A 1 308 ? -38.079 9.132 9.013 1.00 91.12 308 ALA A N 1
ATOM 2425 C CA . ALA A 1 308 ? -39.236 9.833 8.479 1.00 91.12 308 ALA A CA 1
ATOM 2426 C C . ALA A 1 308 ? -39.452 11.148 9.231 1.00 91.12 308 ALA A C 1
ATOM 2428 O O . ALA A 1 308 ? -39.221 11.237 10.440 1.00 91.12 308 ALA A O 1
ATOM 2429 N N . HIS A 1 309 ? -39.919 12.151 8.505 1.00 88.31 309 HIS A N 1
ATOM 2430 C CA . HIS A 1 309 ? -40.360 13.438 8.995 1.00 88.31 309 HIS A CA 1
ATOM 2431 C C . HIS A 1 309 ? -41.824 13.367 9.425 1.00 88.31 309 HIS A C 1
ATOM 2433 O O . HIS A 1 309 ? -42.691 12.846 8.721 1.00 88.31 309 HIS A O 1
ATOM 2439 N N . PHE A 1 310 ? -42.096 13.921 10.602 1.00 88.12 310 PHE A N 1
ATOM 2440 C CA . PHE A 1 310 ? -43.448 14.135 11.099 1.00 88.12 310 PHE A CA 1
ATOM 2441 C C . PHE A 1 310 ? -43.677 15.641 11.183 1.00 88.12 310 PHE A C 1
ATOM 2443 O O . PHE A 1 310 ? -43.244 16.260 12.161 1.00 88.12 310 PHE A O 1
ATOM 2450 N N . PRO A 1 311 ? -44.303 16.254 10.163 1.00 85.81 311 PRO A N 1
ATOM 2451 C CA . PRO A 1 311 ? -44.484 17.693 10.148 1.00 85.81 311 PRO A CA 1
ATOM 2452 C C . PRO A 1 311 ? -45.370 18.124 11.318 1.00 85.81 311 PRO A C 1
ATOM 2454 O O . PRO A 1 311 ? -46.476 17.615 11.525 1.00 85.81 311 PRO A O 1
ATOM 2457 N N . ILE A 1 312 ? -44.871 19.086 12.090 1.00 90.06 312 ILE A N 1
ATOM 2458 C CA . ILE A 1 312 ? -45.616 19.725 13.171 1.00 90.06 312 ILE A CA 1
ATOM 2459 C C . ILE A 1 312 ? -46.204 21.014 12.603 1.00 90.06 312 ILE A C 1
ATOM 2461 O O . ILE A 1 312 ? -45.472 21.893 12.148 1.00 90.06 312 ILE A O 1
ATOM 2465 N N . VAL A 1 313 ? -47.530 21.122 12.615 1.00 91.12 313 VAL A N 1
ATOM 2466 C CA . VAL A 1 313 ? -48.258 22.267 12.061 1.00 91.12 313 VAL A CA 1
ATOM 2467 C C . VAL A 1 313 ? -48.847 23.083 13.206 1.00 91.12 313 VAL A C 1
ATOM 2469 O O . VAL A 1 313 ? -49.283 22.540 14.221 1.00 91.12 313 VAL A O 1
ATOM 2472 N N . LYS A 1 314 ? -48.820 24.410 13.073 1.00 93.25 314 LYS A N 1
ATOM 2473 C CA . LYS A 1 314 ? -49.409 25.321 14.054 1.00 93.25 314 LYS A CA 1
ATOM 2474 C C . LYS A 1 314 ? -50.879 25.559 13.724 1.00 93.25 314 LYS A C 1
ATOM 2476 O O . LYS A 1 314 ? -51.183 26.216 12.734 1.00 93.25 314 LYS A O 1
ATOM 2481 N N . GLU A 1 315 ? -51.760 25.076 14.584 1.00 92.88 315 GLU A N 1
ATOM 2482 C CA . GLU A 1 315 ? -53.205 25.282 14.536 1.00 92.88 315 GLU A CA 1
ATOM 2483 C C . GLU A 1 315 ? -53.644 26.382 15.520 1.00 92.88 315 GLU A C 1
ATOM 2485 O O . GLU A 1 315 ? -52.871 26.849 16.363 1.00 92.88 315 GLU A O 1
ATOM 2490 N N . ILE A 1 316 ? -54.914 26.800 15.439 1.00 92.50 316 ILE A N 1
ATOM 2491 C CA . ILE A 1 316 ? -55.492 27.865 16.291 1.00 92.50 316 ILE A CA 1
ATOM 2492 C C . ILE A 1 316 ? -55.349 27.545 17.791 1.00 92.50 316 ILE A C 1
ATOM 2494 O O . ILE A 1 316 ? -55.179 28.455 18.602 1.00 92.50 316 ILE A O 1
ATOM 2498 N N . ASN A 1 317 ? -55.368 26.259 18.155 1.00 93.56 317 ASN A N 1
ATOM 2499 C CA . ASN A 1 317 ? -55.333 25.796 19.544 1.00 93.56 317 ASN A CA 1
ATOM 2500 C C . ASN A 1 317 ? -53.962 25.264 20.000 1.00 93.56 317 ASN A C 1
ATOM 2502 O O . ASN A 1 317 ? -53.846 24.811 21.138 1.00 93.56 317 ASN A O 1
ATOM 2506 N N . GLY A 1 318 ? -52.922 25.310 19.159 1.00 93.81 318 GLY A N 1
ATOM 2507 C CA . GLY A 1 318 ? -51.591 24.816 19.521 1.00 93.81 318 GLY A CA 1
ATOM 2508 C C . GLY A 1 318 ? -50.815 24.209 18.358 1.00 93.81 318 GLY A C 1
ATOM 2509 O O . GLY A 1 318 ? -51.156 24.390 17.197 1.00 93.81 318 GLY A O 1
ATOM 2510 N N . TRP A 1 319 ? -49.734 23.503 18.675 1.00 92.38 319 TRP A N 1
ATOM 2511 C CA . TRP A 1 319 ? -48.985 22.717 17.697 1.00 92.38 319 TRP A CA 1
ATOM 2512 C C . TRP A 1 319 ? -49.559 21.305 17.650 1.00 92.38 319 TRP A C 1
ATOM 2514 O O . TRP A 1 319 ? -49.616 20.634 18.680 1.00 92.38 319 TRP A O 1
ATOM 2524 N N . GLU A 1 320 ? -49.964 20.854 16.468 1.00 92.75 320 GLU A N 1
ATOM 2525 C CA . GLU A 1 320 ? -50.469 19.502 16.250 1.00 9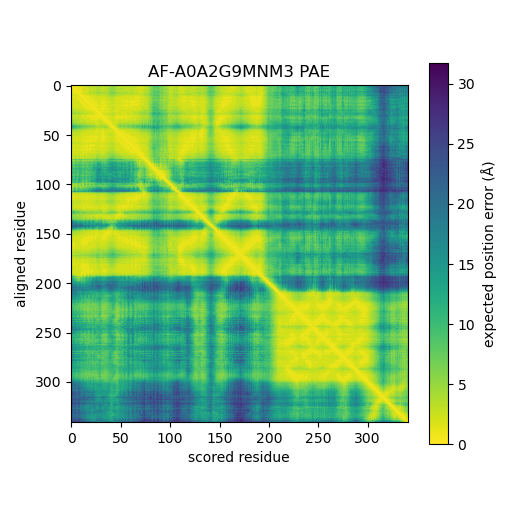2.75 320 GLU A CA 1
ATOM 2526 C C . GLU A 1 320 ? -49.552 18.745 15.287 1.00 92.75 320 GLU A C 1
ATOM 2528 O O . GLU A 1 320 ? -49.026 19.291 14.313 1.00 92.75 320 GLU A O 1
ATOM 2533 N N . LEU A 1 321 ? -49.337 17.463 15.575 1.00 90.12 321 LEU A N 1
ATOM 2534 C CA . LEU A 1 321 ? -48.568 16.577 14.710 1.00 90.12 321 LEU A CA 1
ATOM 2535 C C . LEU A 1 321 ? -49.466 16.148 13.545 1.00 90.12 321 LEU A C 1
ATOM 2537 O O . LEU A 1 321 ? -50.497 15.500 13.755 1.00 90.12 321 LEU A O 1
ATOM 2541 N N . ARG A 1 322 ? -49.108 16.519 12.314 1.00 86.06 322 ARG A N 1
ATOM 2542 C CA . ARG A 1 322 ? -49.905 16.166 11.136 1.00 86.06 322 ARG A CA 1
ATOM 2543 C C . ARG A 1 322 ? -49.813 14.657 10.896 1.00 86.06 322 ARG A C 1
ATOM 2545 O O . ARG A 1 322 ? -48.746 14.058 10.998 1.00 86.06 322 ARG A O 1
ATOM 2552 N N . LYS A 1 323 ? -50.942 14.017 10.577 1.00 85.31 323 LYS A N 1
ATOM 2553 C CA . LYS A 1 323 ? -50.962 12.587 10.233 1.00 85.31 323 LYS A CA 1
ATOM 2554 C C . LYS A 1 323 ? -50.330 12.370 8.857 1.00 85.31 323 LYS A C 1
ATOM 2556 O O . LYS A 1 323 ? -50.813 12.928 7.875 1.00 85.31 323 LYS A O 1
ATOM 2561 N N . GLY A 1 324 ? -49.320 11.509 8.806 1.00 83.50 324 GLY A N 1
ATOM 2562 C CA . GLY A 1 324 ? -48.580 11.157 7.594 1.00 83.50 324 GLY A CA 1
ATOM 2563 C C . GLY A 1 324 ? -47.083 11.278 7.847 1.00 83.50 324 GLY A C 1
ATOM 2564 O O . GLY A 1 324 ? -46.625 12.316 8.308 1.00 83.50 324 GLY A O 1
ATOM 2565 N N . ALA A 1 325 ? -46.349 10.197 7.604 1.00 85.69 325 ALA A N 1
ATOM 2566 C CA . ALA A 1 325 ? -44.896 10.220 7.622 1.00 85.69 325 ALA A CA 1
ATOM 2567 C C . ALA A 1 325 ? -44.418 10.672 6.238 1.00 85.69 325 ALA A C 1
ATOM 2569 O O . ALA A 1 325 ? -44.830 10.092 5.231 1.00 85.69 325 ALA A O 1
ATOM 2570 N N . GLU A 1 326 ? -43.583 11.700 6.196 1.00 88.25 326 GLU A N 1
ATOM 2571 C CA . GLU A 1 326 ? -42.870 12.121 4.991 1.00 88.25 326 GLU A CA 1
ATOM 2572 C C . GLU A 1 326 ? -41.471 11.496 5.041 1.00 88.25 326 GLU A C 1
ATOM 2574 O O . GLU A 1 326 ? -40.882 11.390 6.112 1.00 88.25 326 GLU A O 1
ATOM 2579 N N . PHE A 1 327 ? -40.951 10.995 3.926 1.00 88.94 327 PHE A N 1
ATOM 2580 C CA . PHE A 1 327 ? -39.587 10.459 3.893 1.00 88.94 327 PHE A CA 1
ATOM 2581 C C . PHE A 1 327 ? -38.619 11.570 3.482 1.00 88.94 327 PHE A C 1
ATOM 2583 O O . PHE A 1 327 ? -39.048 12.446 2.733 1.00 88.94 327 PHE A O 1
ATOM 2590 N N . PRO A 1 328 ? -37.361 11.546 3.957 1.00 86.56 328 PRO A N 1
ATOM 2591 C CA . PRO A 1 328 ? -36.374 12.530 3.537 1.00 86.56 328 PRO A CA 1
ATOM 2592 C C . PRO A 1 328 ? -36.184 12.520 2.018 1.00 86.56 328 PRO A C 1
ATOM 2594 O O . PRO A 1 328 ? -36.206 11.446 1.402 1.00 86.56 328 PRO A O 1
ATOM 2597 N N . ASP A 1 329 ? -35.988 13.697 1.434 1.00 87.88 329 ASP A N 1
ATOM 2598 C CA . ASP A 1 329 ? -35.696 13.849 0.008 1.00 87.88 329 ASP A CA 1
ATOM 2599 C C . ASP A 1 329 ? -34.266 13.371 -0.329 1.00 87.88 329 ASP A C 1
ATOM 2601 O O . ASP A 1 329 ? -33.436 13.132 0.550 1.00 87.88 329 ASP A O 1
ATOM 2605 N N . GLN A 1 330 ? -33.959 13.185 -1.622 1.00 85.56 330 GLN A N 1
ATOM 2606 C CA . GLN A 1 330 ? -32.658 12.647 -2.067 1.00 85.56 330 GLN A CA 1
ATOM 2607 C C . GLN A 1 330 ? -31.461 13.557 -1.743 1.00 85.56 330 GLN A C 1
ATOM 2609 O O . GLN A 1 330 ? -30.328 13.079 -1.715 1.00 85.56 330 GLN A O 1
ATOM 2614 N N . ASP A 1 331 ? -31.693 14.850 -1.530 1.00 87.12 331 ASP A N 1
ATOM 2615 C CA . ASP A 1 331 ? -30.689 15.855 -1.178 1.00 87.12 331 ASP A CA 1
ATOM 2616 C C . ASP A 1 331 ? -30.583 16.108 0.337 1.00 87.12 331 ASP A C 1
ATOM 2618 O O . ASP A 1 331 ? -29.721 16.872 0.780 1.00 87.12 331 ASP A O 1
ATOM 2622 N N . GLU A 1 332 ? -31.401 15.439 1.155 1.00 80.19 332 GLU A N 1
ATOM 2623 C CA . GLU A 1 332 ? -31.365 15.570 2.608 1.00 80.19 332 GLU A CA 1
ATOM 2624 C C . GLU A 1 332 ? -30.408 14.559 3.258 1.00 80.19 332 GLU A C 1
ATOM 2626 O O . GLU A 1 332 ? -30.432 13.356 2.998 1.00 80.19 332 GLU A O 1
ATOM 2631 N N . THR A 1 333 ? -29.568 15.043 4.177 1.00 77.44 333 THR A N 1
ATOM 2632 C CA . THR A 1 333 ? -28.690 14.190 4.994 1.00 77.44 333 THR A CA 1
ATOM 2633 C C . THR A 1 333 ? -29.285 14.011 6.386 1.00 77.44 333 THR A C 1
ATOM 2635 O O . THR A 1 333 ? -29.392 14.976 7.146 1.00 77.44 333 THR A O 1
ATOM 2638 N N . VAL A 1 334 ? -29.634 12.774 6.753 1.00 80.25 334 VAL A N 1
ATOM 2639 C CA . VAL A 1 334 ? -30.153 12.454 8.091 1.00 80.25 334 VAL A CA 1
ATOM 2640 C C . VAL A 1 334 ? -29.064 11.840 8.963 1.00 80.25 334 VAL A C 1
ATOM 2642 O O . VAL A 1 334 ? -28.540 10.770 8.666 1.00 80.25 334 VAL A O 1
ATOM 2645 N N . TYR A 1 335 ? -28.769 12.490 10.088 1.00 74.12 335 TYR A N 1
ATOM 2646 C CA . TYR A 1 335 ? -27.819 11.995 11.081 1.00 74.12 335 TYR A CA 1
ATOM 2647 C C . TYR A 1 335 ? -28.549 11.201 12.166 1.00 74.12 335 TYR A C 1
ATOM 2649 O O . TYR A 1 335 ? -29.431 11.724 12.848 1.00 74.12 335 TYR A O 1
ATOM 2657 N N . VAL A 1 336 ? -28.163 9.938 12.354 1.00 78.75 336 VAL A N 1
ATOM 2658 C CA . VAL A 1 336 ? -28.718 9.066 13.396 1.00 78.75 336 VAL A CA 1
ATOM 2659 C C . VAL A 1 336 ? -27.679 8.901 14.497 1.00 78.75 336 VAL A C 1
ATOM 2661 O O . VAL A 1 336 ? -26.649 8.265 14.300 1.00 78.75 336 VAL A O 1
ATOM 2664 N N . ILE A 1 337 ? -27.954 9.463 15.674 1.00 75.06 337 ILE A N 1
ATOM 2665 C CA . ILE A 1 337 ? -27.094 9.310 16.851 1.00 75.06 337 ILE A CA 1
ATOM 2666 C C . ILE A 1 337 ? -27.700 8.230 17.740 1.00 75.06 337 ILE A C 1
ATOM 2668 O O . ILE A 1 337 ? -28.746 8.432 18.358 1.00 75.06 337 ILE A O 1
ATOM 2672 N N . ILE A 1 338 ? -27.032 7.085 17.818 1.00 77.50 338 ILE A N 1
ATOM 2673 C CA . ILE A 1 338 ? -27.433 5.990 18.698 1.00 77.50 338 ILE A CA 1
ATOM 2674 C C . ILE A 1 338 ? -26.680 6.159 20.013 1.00 77.50 338 ILE A C 1
ATOM 2676 O O . ILE A 1 338 ? -25.459 6.022 20.061 1.00 77.50 338 ILE A O 1
ATOM 2680 N N . LYS A 1 339 ? -27.405 6.477 21.088 1.00 69.88 339 LYS A N 1
ATOM 2681 C CA . LYS A 1 339 ? -26.837 6.449 22.437 1.00 69.88 339 LYS A CA 1
ATOM 2682 C C . LYS A 1 339 ? -26.788 5.005 22.922 1.00 69.88 339 LYS A C 1
ATOM 2684 O O . LYS A 1 339 ? -27.772 4.279 22.811 1.00 69.88 339 LYS A O 1
ATOM 2689 N N . LYS A 1 340 ? -25.625 4.602 23.424 1.00 62.94 340 LYS A N 1
ATOM 2690 C CA . LYS A 1 340 ? -25.443 3.341 24.137 1.00 62.94 340 LYS A CA 1
ATOM 2691 C C . LYS A 1 340 ? -25.799 3.605 25.601 1.00 62.94 340 LYS A C 1
ATOM 2693 O O . LYS A 1 340 ? -25.153 4.456 26.211 1.00 62.94 340 LYS A O 1
ATOM 2698 N N . ASP A 1 341 ? -26.848 2.948 26.087 1.00 50.78 341 ASP A N 1
ATOM 2699 C CA . ASP A 1 341 ? -27.254 2.982 27.500 1.00 50.78 341 ASP A CA 1
ATOM 2700 C C . ASP A 1 341 ? -26.324 2.139 28.383 1.00 50.78 341 ASP A C 1
ATOM 2702 O O . ASP A 1 341 ? -25.812 1.099 27.891 1.00 50.78 341 ASP A O 1
#

Foldseek 3Di:
DLVQQLCQAVLLLQVLLLVLLQVQDDQDPRGHQHQKDKDFDPDQGDKDFLVVNQLCSLPPRCQVCQQLADEPQEPPDDDPDDDPPDDPVVCCVPRPVSRYRPRPDPNDPKDKGKHDDSVWHKDKDKPPQASMFFFDWDQPPPPDRTTMTIGRMFIWIKGKMKMWIKDCPPPNRPIDIDIDIDMRTYGRSHRNHHPDPPPVVVPPVVVSDCQQPQVQLQFAKEKEQEAAQPPRFADWQWWKWKDDVTIHGQGIDDRSMDIGGHRADAQMWIWTDDPQWDIDIDGDGGHRDYYYHYHHTYGDDDDDDFDWDFDWDADPVGTDGDPDTHGDDPPDDDDDDDDDD

Sequence (341 aa):
FRIARSASNNGFLGEYVKHLIYSYSGLEEDMLPPIRELTNEFGPGKFWSKFEVEDRIKNDLLTNNIPLLQIPGTASTEVFQEPAGSDPNTFYSVFTRSFNLPIDNINSDYDVNFFYLPSWNIYLSMDCPSGICKAESVLLQNIVPLGIQDYSTVYDVSYPVAVFINDPYAFNGLGYTFKIALEGNMRNNKALIGNVQLSSSDYKESVASSFCDPNKKTSGLTTFIVKDESNGWSVDDAIVSFSHIEDCSMGVTKNGVFKSKFPRAIGGVVSVFKEGYDTEFINLDPDENEQNVNVFLKPLKTLNVKTAHFPIVKEINGWELRKGAEFPDQDETVYVIIKKD

pLDDT: mean 87.99, std 11.78, range [46.78, 98.56]

Nearest PDB structures (foldseek):
  8fia-assembly1_A-2  TM=7.238E-01  e=7.787E-02  Drosophila melanogaster
  7bam-assembly1_B  TM=6.836E-01  e=6.498E-02  Homo sapiens
  8r50-assembly1_A  TM=6.644E-01  e=9.914E-02  Mus musculus
  3njx-assembly1_A  TM=3.186E-01  e=5.104E-02  Aspergillus aculeatus
  8uej-assembly1_IN  TM=2.545E-01  e=2.451E-01  Caulobacter phage phiCb5

Solvent-accessible surface area (backbone atoms only — not comparable to full-atom values): 19591 Å² total; per-residue (Å²): 110,69,65,62,50,38,41,36,66,63,7,49,52,10,47,44,52,48,52,50,50,58,74,49,27,41,90,52,94,91,40,37,79,27,57,66,46,78,44,78,56,80,72,90,68,64,71,45,46,49,66,61,49,49,47,43,46,43,59,53,46,42,43,66,48,41,54,65,44,36,47,62,50,29,64,60,47,75,80,78,78,77,63,93,85,64,56,68,67,58,52,45,52,60,69,46,55,72,39,46,53,89,58,84,89,46,79,43,81,35,32,55,46,36,42,48,60,72,87,60,77,65,48,78,48,60,79,26,86,25,44,48,40,57,44,54,72,52,74,46,80,87,83,50,97,48,30,41,29,44,31,69,47,42,40,29,40,36,38,68,34,40,37,40,40,33,32,62,62,37,83,87,56,72,37,46,74,50,76,47,81,48,72,27,33,24,47,74,72,36,44,48,49,49,91,66,76,74,55,74,77,80,52,72,67,68,70,75,60,68,60,67,36,80,93,52,35,67,21,20,53,34,34,39,42,32,21,34,61,88,80,65,46,63,36,59,64,28,38,36,31,41,36,66,99,58,44,26,61,74,50,55,20,55,88,8,36,32,77,47,54,37,46,64,44,83,80,20,36,32,39,42,36,40,93,67,37,46,73,44,76,41,82,42,62,43,44,74,58,72,44,80,45,81,41,64,34,43,68,60,78,89,74,92,80,85,73,65,44,67,55,72,42,82,52,100,90,45,80,43,77,49,90,61,78,43,67,76,56,97,88,58,86,84,84,84,83,82,82,84,128

Radius of gyration: 27.34 Å; Cα contacts (8 Å, |Δi|>4): 653; chains: 1; bounding box: 80×48×73 Å

Mean predicted aligned error: 9.85 Å